Protein AF-A0A926AZF6-F1 (afdb_monomer_lite)

Sequence (241 aa):
MNISEFLNAGTPEERNQYVLTPIETAPQMALYYSLNPIAKIDPSTLNPDATAVLHFPETTAIAAVWSGQDGRKIESVFRLENDEWKLDWKHFAQYSAYPWPLFLAGSGPAEGEFRLLARERLAVELRSNETISIVLYAPHFGNPETTGYQSPEFVIPRKNEDGKLLETAFKLEKIGKQPFNPDLPNLAPEEMIRVRVNVRRYETDSERKFEITKVIACHWYSIDAPGMDTAIPVPEKTQAR

Secondary structure (DSSP, 8-state):
--HHHHHH--SHHHHHTTBSSHHHHHHHHHHHHHHS-PPPP-GGGEEEEEEEEEE-SS-EEEEEEEEETTS-EEEEEEEEETTEEEE-HHHHTT--SS-HHHHHTT-S-SEEEEEEEEEE---GGG--TTEEEEEEEEE-TT-TTSEEEEEEEEEEETTSHHHHHHHHHHHHHHTT--TT--SS---SPTTEEEEEEEEEEEEETTEEEEEEEEEEESS-SS--S-SS-TTPPP-------

pLDDT: mean 88.6, std 13.55, range [35.28, 98.5]

Radius of gyration: 18.5 Å; chains: 1; bounding box: 46×53×48 Å

Foldseek 3Di:
DPPQQLLPQDDLVSNLVQAPPSVVVSVLVVVCCVQDVDDRDNVVQKDWDDKWWFDDPVFIKIKTWIAGPVGFIFIWIWGADPNDTHIHVCQRVQGWSHPPVCQLVVDDDQKTKGWWKKAWDPPVVPPDPFKTKIKTFDADHRQQQDTHDIDPIAIGTCPDPQNLLVVQQLVQLVVLAAQSRIPDHDSHHRRIWIWIFMKGWDDDPPDIDIYGPDGQERGRGPDSPNSGDSPPDDDPPPPDD

Structure (mmCIF, N/CA/C/O backbone):
data_AF-A0A926AZF6-F1
#
_entry.id   AF-A0A926AZF6-F1
#
loop_
_atom_site.group_PDB
_atom_site.id
_atom_site.type_symbol
_atom_site.label_atom_id
_atom_site.label_alt_id
_atom_site.label_comp_id
_atom_site.label_asym_id
_atom_site.label_entity_id
_atom_site.label_seq_id
_atom_site.pdbx_PDB_ins_code
_atom_site.Cartn_x
_atom_site.Cartn_y
_atom_site.Cartn_z
_atom_site.occupancy
_atom_site.B_iso_or_equiv
_atom_site.auth_seq_id
_atom_site.auth_comp_id
_atom_site.auth_asym_id
_atom_site.auth_atom_id
_atom_site.pdbx_PDB_model_num
ATOM 1 N N . MET A 1 1 ? -14.973 2.307 16.487 1.00 61.22 1 MET A N 1
ATOM 2 C CA . MET A 1 1 ? -13.851 2.151 15.538 1.00 61.22 1 MET A CA 1
ATOM 3 C C . MET A 1 1 ? -12.716 1.529 16.311 1.00 61.22 1 MET A C 1
ATOM 5 O O . MET A 1 1 ? -12.088 2.230 17.090 1.00 61.22 1 MET A O 1
ATOM 9 N N . ASN A 1 2 ? -12.575 0.208 16.257 1.00 71.50 2 ASN A N 1
ATOM 10 C CA . ASN A 1 2 ? -11.843 -0.487 17.307 1.00 71.50 2 ASN A CA 1
ATOM 11 C C . ASN A 1 2 ? -10.681 -1.297 16.731 1.00 71.50 2 ASN A C 1
ATOM 13 O O . ASN A 1 2 ? -10.751 -2.514 16.588 1.00 71.50 2 ASN A O 1
ATOM 17 N N . ILE A 1 3 ? -9.587 -0.596 16.402 1.00 87.56 3 ILE A N 1
ATOM 18 C CA . ILE A 1 3 ? -8.307 -1.250 16.093 1.00 87.56 3 ILE A CA 1
ATOM 19 C C . ILE A 1 3 ? -7.902 -2.201 17.230 1.00 87.56 3 ILE A C 1
ATOM 21 O O . ILE A 1 3 ? -7.335 -3.256 16.971 1.00 87.56 3 ILE A O 1
ATOM 25 N N . SER A 1 4 ? -8.266 -1.877 18.475 1.00 88.88 4 SER A N 1
ATOM 26 C CA . SER A 1 4 ? -7.980 -2.699 19.647 1.00 88.88 4 SER A CA 1
ATOM 27 C C . SER A 1 4 ? -8.730 -4.028 19.642 1.00 88.88 4 SER A C 1
ATOM 29 O O . SER A 1 4 ? -8.141 -5.030 20.028 1.00 88.88 4 SER A O 1
ATOM 31 N N . GLU A 1 5 ? -9.980 -4.084 19.171 1.00 89.75 5 GLU A N 1
ATOM 32 C CA . GLU A 1 5 ? -10.707 -5.355 18.989 1.00 89.75 5 GLU A CA 1
ATOM 33 C C . GLU A 1 5 ? -10.010 -6.252 17.962 1.00 89.75 5 GLU A C 1
ATOM 35 O O . GLU A 1 5 ? -9.749 -7.421 18.245 1.00 89.75 5 GLU A O 1
ATOM 40 N N . PHE A 1 6 ? -9.622 -5.691 16.812 1.00 92.31 6 PHE A N 1
ATOM 41 C CA . PHE A 1 6 ? -8.853 -6.424 15.804 1.00 92.31 6 PHE A CA 1
ATOM 42 C C . PHE A 1 6 ? -7.501 -6.918 16.353 1.00 92.31 6 PHE A C 1
ATOM 44 O O . PHE A 1 6 ? -7.117 -8.064 16.125 1.00 92.31 6 PHE A O 1
ATOM 51 N N . LEU A 1 7 ? -6.772 -6.077 17.093 1.00 90.31 7 LEU A N 1
ATOM 52 C CA . LEU A 1 7 ? -5.465 -6.432 17.655 1.00 90.31 7 LEU A CA 1
ATOM 53 C C . LEU A 1 7 ? -5.564 -7.464 18.791 1.00 90.31 7 LEU A C 1
ATOM 55 O O . LEU A 1 7 ? -4.680 -8.316 18.912 1.00 90.31 7 LEU A O 1
ATOM 59 N N . ASN A 1 8 ? -6.634 -7.414 19.590 1.00 89.50 8 ASN A N 1
ATOM 60 C CA . ASN A 1 8 ? -6.903 -8.366 20.671 1.00 89.50 8 ASN A CA 1
ATOM 61 C C . ASN A 1 8 ? -7.435 -9.712 20.172 1.00 89.50 8 ASN A C 1
ATOM 63 O O . ASN A 1 8 ? -7.258 -10.716 20.862 1.00 89.50 8 ASN A O 1
ATOM 67 N N . ALA A 1 9 ? -8.059 -9.753 18.993 1.00 86.38 9 ALA A N 1
ATOM 68 C CA . ALA A 1 9 ? -8.457 -11.003 18.362 1.00 86.38 9 ALA A CA 1
ATOM 69 C C . ALA A 1 9 ? -7.219 -11.884 18.107 1.00 86.38 9 ALA A C 1
ATOM 71 O O . ALA A 1 9 ? -6.224 -11.450 17.505 1.00 86.38 9 ALA A O 1
ATOM 72 N N . GLY A 1 10 ? -7.261 -13.111 18.632 1.00 73.25 10 GLY A N 1
ATOM 73 C CA . GLY A 1 10 ? -6.101 -13.991 18.753 1.00 73.25 10 GLY A CA 1
ATOM 74 C C . GLY A 1 10 ? -5.797 -14.762 17.474 1.00 73.25 10 GLY A C 1
ATOM 75 O O . GLY A 1 10 ? -4.628 -14.950 17.135 1.00 73.25 10 GLY A O 1
ATOM 76 N N . THR A 1 11 ? -6.835 -15.173 16.751 1.00 77.31 11 THR A N 1
ATOM 77 C CA . THR A 1 11 ? -6.725 -15.951 15.508 1.00 77.31 11 THR A CA 1
ATOM 78 C C . THR A 1 11 ? -7.065 -15.110 14.269 1.00 77.31 11 THR A C 1
ATOM 80 O O . THR A 1 11 ? -7.821 -14.137 14.369 1.00 77.31 11 THR A O 1
ATOM 83 N N . PRO A 1 12 ? -6.531 -15.446 13.077 1.00 73.94 12 PRO A N 1
ATOM 84 C CA . PRO A 1 12 ? -6.976 -14.842 11.818 1.00 73.94 12 PRO A CA 1
ATOM 85 C C . PRO A 1 12 ? -8.497 -14.927 11.614 1.00 73.94 12 PRO A C 1
ATOM 87 O O . PRO A 1 12 ? -9.105 -13.985 11.113 1.00 73.94 12 PRO A O 1
ATOM 90 N N . GLU A 1 13 ? -9.124 -16.019 12.046 1.00 78.25 13 GLU A N 1
ATOM 91 C CA . GLU A 1 13 ? -10.567 -16.245 11.959 1.00 78.25 13 GLU A CA 1
ATOM 92 C C . GLU A 1 13 ? -11.346 -15.240 12.815 1.00 78.25 13 GLU A C 1
ATOM 94 O O . GLU A 1 13 ? -12.281 -14.606 12.328 1.00 78.25 13 GLU A O 1
ATOM 99 N N . GLU A 1 14 ? -10.924 -15.022 14.063 1.00 85.75 14 GLU A N 1
ATOM 100 C CA . GLU A 1 14 ? -11.521 -14.009 14.942 1.00 85.75 14 GLU A CA 1
ATOM 101 C C . GLU A 1 14 ? -11.287 -12.590 14.422 1.00 85.75 14 GLU A C 1
ATOM 103 O O . GLU A 1 14 ? -12.150 -11.727 14.575 1.00 85.75 14 GLU A O 1
ATOM 108 N N . ARG A 1 15 ? -10.137 -12.336 13.788 1.00 88.88 15 ARG A N 1
ATOM 109 C CA . ARG A 1 15 ? -9.827 -11.043 13.163 1.00 88.88 15 ARG A CA 1
ATOM 110 C C . ARG A 1 15 ? -10.713 -10.742 11.965 1.00 88.88 15 ARG A C 1
ATOM 112 O O . ARG A 1 15 ? -10.955 -9.573 11.670 1.00 88.88 15 ARG A O 1
ATOM 119 N N . ASN A 1 16 ? -11.203 -11.780 11.294 1.00 87.56 16 ASN A N 1
ATOM 120 C CA . ASN A 1 16 ? -11.930 -11.646 10.043 1.00 87.56 16 ASN A CA 1
ATOM 121 C C . ASN A 1 16 ? -13.217 -10.822 10.182 1.00 87.56 16 ASN A C 1
ATOM 123 O O . ASN A 1 16 ? -13.592 -10.091 9.277 1.00 87.56 16 ASN A O 1
ATOM 127 N N . GLN A 1 17 ? -13.873 -10.861 11.341 1.00 90.06 17 GLN A N 1
ATOM 128 C CA . GLN A 1 17 ? -15.085 -10.069 11.567 1.00 90.06 17 GLN A CA 1
ATOM 129 C C . GLN A 1 17 ? -14.833 -8.551 11.585 1.00 90.06 17 GLN A C 1
ATOM 131 O O . GLN A 1 17 ? -15.784 -7.785 11.476 1.00 90.06 17 GLN A O 1
ATOM 136 N N . TYR A 1 18 ? -13.583 -8.099 11.716 1.00 93.88 18 TYR A N 1
ATOM 137 C CA . TYR A 1 18 ? -13.239 -6.680 11.847 1.00 93.88 18 TYR A CA 1
ATOM 138 C C . TYR A 1 18 ? -12.673 -6.064 10.569 1.00 93.88 18 TYR A C 1
ATOM 140 O O . TYR A 1 18 ? -12.335 -4.882 10.580 1.00 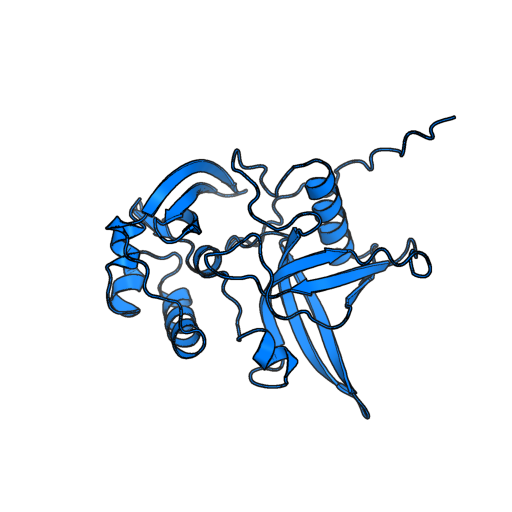93.88 18 TYR A O 1
ATOM 148 N N . VAL A 1 19 ? -12.535 -6.828 9.484 1.00 94.62 19 VAL A N 1
ATOM 149 C CA . VAL A 1 19 ? -11.874 -6.375 8.251 1.00 94.62 19 VAL A CA 1
ATOM 150 C C . VAL A 1 19 ? -12.854 -6.269 7.088 1.00 94.62 19 VAL A C 1
ATOM 152 O O . VAL A 1 19 ? -13.904 -6.906 7.091 1.00 94.62 19 VAL A O 1
ATOM 155 N N . LEU A 1 20 ? -12.502 -5.449 6.099 1.00 93.94 20 LEU A N 1
ATOM 156 C CA . LEU A 1 20 ? -13.252 -5.330 4.850 1.00 93.94 20 LEU A CA 1
ATOM 157 C C . LEU A 1 20 ? -13.173 -6.616 4.026 1.00 93.94 20 LEU A C 1
ATOM 159 O O . LEU A 1 20 ? -12.135 -7.289 4.025 1.00 93.94 20 LEU A O 1
ATOM 163 N N . THR A 1 21 ? -14.259 -6.912 3.304 1.00 91.62 21 THR A N 1
ATOM 164 C CA . THR A 1 21 ? -14.377 -8.067 2.397 1.00 91.62 21 THR A CA 1
ATOM 165 C C . THR A 1 21 ? -13.818 -9.361 3.016 1.00 91.62 21 THR A C 1
ATOM 167 O O . THR A 1 21 ? -12.903 -9.988 2.476 1.00 91.62 21 THR A O 1
ATOM 170 N N . PRO A 1 22 ? -14.352 -9.799 4.172 1.00 91.00 22 PRO A N 1
ATOM 171 C CA . PRO A 1 22 ? -13.744 -10.840 5.009 1.00 91.00 22 PRO A CA 1
ATOM 172 C C . PRO A 1 22 ? -13.535 -12.186 4.299 1.00 91.00 22 PRO A C 1
ATOM 174 O O . PRO A 1 22 ? -12.592 -12.921 4.592 1.00 91.00 22 PRO A O 1
ATOM 177 N N . ILE A 1 23 ? -14.386 -12.516 3.325 1.00 90.69 23 ILE A N 1
ATOM 178 C CA . ILE A 1 23 ? -14.251 -13.737 2.514 1.00 90.69 23 ILE A CA 1
ATOM 179 C C . ILE A 1 23 ? -12.954 -13.709 1.688 1.00 90.69 23 ILE A C 1
ATOM 181 O O . ILE A 1 23 ? -12.273 -14.725 1.569 1.00 90.69 23 ILE A O 1
ATOM 185 N N . GLU A 1 24 ? -12.589 -12.548 1.145 1.00 91.69 24 GLU A N 1
ATOM 186 C CA . GLU A 1 24 ? -11.374 -12.367 0.345 1.00 91.69 24 GLU A CA 1
ATOM 187 C C . GLU A 1 24 ? -10.138 -12.148 1.224 1.00 91.69 24 GLU A C 1
ATOM 189 O O . GLU A 1 24 ? -9.051 -12.646 0.923 1.00 91.69 24 GLU A O 1
ATOM 194 N N . THR A 1 25 ? -10.299 -11.399 2.316 1.00 92.44 25 THR A N 1
ATOM 195 C CA . THR A 1 25 ? -9.191 -10.960 3.169 1.00 92.44 25 THR A CA 1
ATOM 196 C C . THR A 1 25 ? -8.657 -12.078 4.068 1.00 92.44 25 THR A C 1
ATOM 198 O O . THR A 1 25 ? -7.444 -12.162 4.268 1.00 92.44 25 THR A O 1
ATOM 201 N N . ALA A 1 26 ? -9.505 -12.984 4.569 1.00 91.56 26 ALA A N 1
ATOM 202 C CA . ALA A 1 26 ? -9.083 -14.080 5.449 1.00 91.56 26 ALA A CA 1
ATOM 203 C C . ALA A 1 26 ? -7.926 -14.946 4.906 1.00 91.56 26 ALA A C 1
ATOM 205 O O . ALA A 1 26 ? -6.906 -15.060 5.597 1.00 91.56 26 ALA A O 1
ATOM 206 N N . PRO A 1 27 ? -8.006 -15.535 3.692 1.00 91.56 27 PRO A N 1
ATOM 207 C CA . PRO A 1 27 ? -6.915 -16.362 3.175 1.00 91.56 27 PRO A CA 1
ATOM 208 C C . PRO A 1 27 ? -5.626 -15.558 2.957 1.00 91.56 27 PRO A C 1
ATOM 210 O O . PRO A 1 27 ? -4.528 -16.067 3.187 1.00 91.56 27 PRO A O 1
ATOM 213 N N . GLN A 1 28 ? -5.742 -14.286 2.565 1.00 92.69 28 GLN A N 1
ATOM 214 C CA . GLN A 1 28 ? -4.593 -13.396 2.386 1.00 92.69 28 GLN A CA 1
ATOM 215 C C . GLN A 1 28 ? -3.919 -13.079 3.719 1.00 92.69 28 GLN A C 1
ATOM 217 O O . GLN A 1 28 ? -2.693 -13.090 3.799 1.00 92.69 28 GLN A O 1
ATOM 222 N N . MET A 1 29 ? -4.710 -12.849 4.765 1.00 91.69 29 MET A N 1
ATOM 223 C CA . MET A 1 29 ? -4.235 -12.587 6.117 1.00 91.69 29 MET A CA 1
ATOM 224 C C . MET A 1 29 ? -3.523 -13.794 6.725 1.00 91.69 29 MET A C 1
ATOM 226 O O . MET A 1 29 ? -2.428 -13.642 7.271 1.00 91.69 29 MET A O 1
ATOM 230 N N . ALA A 1 30 ? -4.089 -14.994 6.576 1.00 90.00 30 ALA A N 1
ATOM 231 C CA . ALA A 1 30 ? -3.457 -16.230 7.032 1.00 90.00 30 ALA A CA 1
ATOM 232 C C . ALA A 1 30 ? -2.102 -16.464 6.342 1.00 90.00 30 ALA A C 1
ATOM 234 O O . ALA A 1 30 ? -1.087 -16.669 7.013 1.00 90.00 30 ALA A O 1
ATOM 235 N N . LEU A 1 31 ? -2.060 -16.357 5.007 1.00 90.44 31 LEU A N 1
ATOM 236 C CA . LEU A 1 31 ? -0.815 -16.497 4.250 1.00 90.44 31 LEU A CA 1
ATOM 237 C C . LEU A 1 31 ? 0.201 -15.422 4.651 1.00 90.44 31 LEU A C 1
ATOM 239 O O . LEU A 1 31 ? 1.357 -15.735 4.932 1.00 90.44 31 LEU A O 1
ATOM 243 N N . TYR A 1 32 ? -0.232 -14.164 4.730 1.00 91.19 32 TYR A N 1
ATOM 244 C CA . TYR A 1 32 ? 0.632 -13.050 5.089 1.00 91.19 32 TYR A CA 1
ATOM 245 C C . TYR A 1 32 ? 1.295 -13.260 6.453 1.00 91.19 32 TYR A C 1
ATOM 247 O O . TYR A 1 32 ? 2.516 -13.153 6.532 1.00 91.19 32 TYR A O 1
ATOM 255 N N . TYR A 1 33 ? 0.547 -13.618 7.502 1.00 88.75 33 TYR A N 1
ATOM 256 C CA . TYR A 1 33 ? 1.125 -13.824 8.836 1.00 88.75 33 TYR A CA 1
ATOM 257 C C . TYR A 1 33 ? 2.006 -15.073 8.942 1.00 88.75 33 TYR A C 1
ATOM 259 O O . TYR A 1 33 ? 2.911 -15.099 9.773 1.00 88.75 33 TYR A O 1
ATOM 267 N N . SER A 1 34 ? 1.802 -16.083 8.089 1.00 89.75 34 SER A N 1
ATOM 268 C CA . SER A 1 34 ? 2.713 -17.235 8.024 1.00 89.75 34 SER A CA 1
ATOM 269 C C . SER A 1 34 ? 4.076 -16.901 7.405 1.00 89.75 34 SER A C 1
ATOM 271 O O . SER A 1 34 ? 5.069 -17.554 7.718 1.00 89.75 34 SER A O 1
ATOM 273 N N . LEU A 1 35 ? 4.135 -15.879 6.544 1.00 89.88 35 LEU A N 1
ATOM 274 C CA . LEU A 1 35 ? 5.347 -15.470 5.826 1.00 89.88 35 LEU A CA 1
ATOM 275 C C . LEU A 1 35 ? 5.996 -14.199 6.390 1.00 89.88 35 LEU A C 1
ATOM 277 O O . LEU A 1 35 ? 7.168 -13.940 6.126 1.00 89.88 35 LEU A O 1
ATOM 281 N N . ASN A 1 36 ? 5.244 -13.404 7.151 1.00 85.56 36 ASN A N 1
ATOM 282 C CA . ASN A 1 36 ? 5.673 -12.130 7.712 1.00 85.56 36 ASN A CA 1
ATOM 283 C C . ASN A 1 36 ? 5.388 -12.151 9.220 1.00 85.56 36 ASN A C 1
ATOM 285 O O . ASN A 1 36 ? 4.269 -11.829 9.635 1.00 85.56 36 ASN A O 1
ATOM 289 N N . PRO A 1 37 ? 6.367 -12.538 10.057 1.00 75.56 37 PRO A N 1
ATOM 290 C CA . PRO A 1 37 ? 6.206 -12.493 11.501 1.00 75.56 37 PRO A CA 1
ATOM 291 C C . PRO A 1 37 ? 6.163 -11.029 11.958 1.00 75.56 37 PRO A C 1
ATOM 293 O O . PRO A 1 37 ? 7.189 -10.416 12.245 1.00 75.56 37 PRO A O 1
ATOM 296 N N . ILE A 1 38 ? 4.963 -10.448 11.998 1.00 74.56 38 ILE A N 1
ATOM 297 C CA . ILE A 1 38 ? 4.745 -9.122 12.575 1.00 74.56 38 ILE A CA 1
ATOM 298 C C . ILE A 1 38 ? 4.784 -9.243 14.097 1.00 74.56 38 ILE A C 1
ATOM 300 O O . ILE A 1 38 ? 4.131 -10.107 14.687 1.00 74.56 38 ILE A O 1
ATOM 304 N N . ALA A 1 39 ? 5.527 -8.345 14.740 1.00 75.94 39 ALA A N 1
ATOM 305 C CA . ALA A 1 39 ? 5.538 -8.249 16.188 1.00 75.94 39 ALA A CA 1
ATOM 306 C C . ALA A 1 39 ? 4.126 -7.967 16.718 1.00 75.94 39 ALA A C 1
ATOM 308 O O . ALA A 1 39 ? 3.452 -7.043 16.262 1.00 75.94 39 ALA A O 1
ATOM 309 N N . LYS A 1 40 ? 3.689 -8.746 17.712 1.00 83.69 40 LYS A N 1
ATOM 310 C CA . LYS A 1 40 ? 2.401 -8.528 18.375 1.00 83.69 40 LYS A CA 1
ATOM 311 C C . LYS A 1 40 ? 2.340 -7.087 18.892 1.00 83.69 40 LYS A C 1
ATOM 313 O O . LYS A 1 40 ? 3.260 -6.638 19.571 1.00 83.69 40 LYS A O 1
ATOM 318 N N . ILE A 1 41 ? 1.275 -6.377 18.536 1.00 88.00 41 ILE A N 1
ATOM 319 C CA . ILE A 1 41 ? 1.010 -5.024 19.021 1.00 88.00 41 ILE A CA 1
ATOM 320 C C . ILE A 1 41 ? 0.055 -5.149 20.199 1.00 88.00 41 ILE A C 1
ATOM 322 O O . ILE A 1 41 ? -1.002 -5.766 20.068 1.00 88.00 41 ILE A O 1
ATOM 32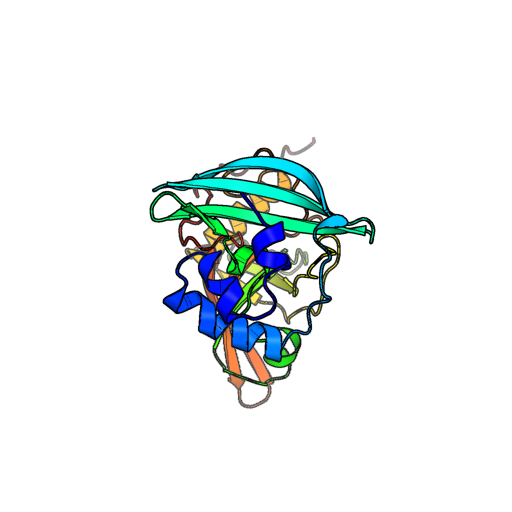6 N N . ASP A 1 42 ? 0.436 -4.581 21.339 1.00 90.00 42 ASP A N 1
ATOM 327 C CA . ASP A 1 42 ? -0.464 -4.431 22.475 1.00 90.00 42 ASP A CA 1
ATOM 328 C C . ASP A 1 42 ? -1.296 -3.156 22.270 1.00 90.00 42 ASP A C 1
ATOM 330 O O . ASP A 1 42 ? -0.737 -2.054 22.314 1.00 90.00 42 ASP A O 1
ATOM 334 N N . PRO A 1 43 ? -2.615 -3.258 22.037 1.00 90.62 43 PRO A N 1
ATOM 335 C CA . PRO A 1 43 ? -3.434 -2.082 21.783 1.00 90.62 43 PRO A CA 1
ATOM 336 C C . PRO A 1 43 ? -3.499 -1.116 22.972 1.00 90.62 43 PRO A C 1
ATOM 338 O O . PRO A 1 43 ? -3.771 0.060 22.757 1.00 90.62 43 PRO A O 1
ATOM 341 N N . SER A 1 44 ? -3.218 -1.563 24.204 1.00 91.31 44 SER A N 1
ATOM 342 C CA . SER A 1 44 ? -3.169 -0.678 25.379 1.00 91.31 44 SER A CA 1
ATOM 343 C C . SER A 1 44 ? -1.983 0.295 25.348 1.00 91.31 44 SER A C 1
ATOM 345 O O . SER A 1 44 ? -1.976 1.295 26.065 1.00 91.31 44 SER A O 1
ATOM 347 N N . THR A 1 45 ? -0.998 0.028 24.488 1.00 92.56 45 THR A N 1
ATOM 348 C CA . THR A 1 45 ? 0.182 0.877 24.295 1.00 92.56 45 THR A CA 1
ATOM 349 C C . THR A 1 45 ? 0.034 1.865 23.137 1.00 92.56 45 THR A C 1
ATOM 351 O O . THR A 1 45 ? 0.932 2.682 22.930 1.00 92.56 45 THR A O 1
ATOM 354 N N . LEU A 1 46 ? -1.071 1.804 22.382 1.00 93.38 46 LEU A N 1
ATOM 355 C CA . LEU A 1 46 ? -1.338 2.695 21.255 1.00 93.38 46 LEU A CA 1
ATOM 356 C C . LEU A 1 46 ? -2.095 3.943 21.704 1.00 93.38 46 LEU A C 1
ATOM 358 O O . LEU A 1 46 ? -3.150 3.854 22.329 1.00 93.38 46 LEU A O 1
ATOM 362 N N . ASN A 1 47 ? -1.596 5.106 21.299 1.00 94.00 47 ASN A N 1
ATOM 363 C CA . ASN A 1 47 ? -2.262 6.390 21.475 1.00 94.00 47 ASN A CA 1
ATOM 364 C C . ASN A 1 47 ? -2.698 6.929 20.107 1.00 94.00 47 ASN A C 1
ATOM 366 O O . ASN A 1 47 ? -1.907 6.869 19.165 1.00 94.00 47 ASN A O 1
ATOM 370 N N . PRO A 1 48 ? -3.933 7.436 19.961 1.00 93.25 48 PRO A N 1
ATOM 371 C CA . PRO A 1 48 ? -4.348 8.104 18.735 1.00 93.25 48 PRO A CA 1
ATOM 372 C C . PRO A 1 48 ? -3.620 9.448 18.599 1.00 93.25 48 PRO A C 1
ATOM 374 O O . PRO A 1 48 ? -3.701 10.285 19.496 1.00 93.25 48 PRO A O 1
ATOM 377 N N . ASP A 1 49 ? -2.963 9.666 17.462 1.00 94.44 49 ASP A N 1
ATOM 378 C CA . ASP A 1 49 ? -2.248 10.914 17.170 1.00 94.44 49 ASP A CA 1
ATOM 379 C C . ASP A 1 49 ? -3.083 11.865 16.313 1.00 94.44 49 ASP A C 1
ATOM 381 O O . ASP A 1 49 ? -3.147 13.065 16.572 1.00 94.44 49 ASP A O 1
ATOM 385 N N . ALA A 1 50 ? -3.701 11.334 15.256 1.00 95.25 50 ALA A N 1
ATOM 386 C CA . ALA A 1 50 ? -4.438 12.122 14.277 1.00 95.25 50 ALA A CA 1
ATOM 387 C C . ALA A 1 50 ? -5.523 11.283 13.598 1.00 95.25 50 ALA A C 1
ATOM 389 O O . ALA A 1 50 ? -5.376 10.071 13.431 1.00 95.25 50 ALA A O 1
ATOM 390 N N . THR A 1 51 ? -6.600 11.939 13.168 1.00 96.00 51 THR A N 1
ATOM 391 C CA . THR A 1 51 ? -7.699 11.316 12.420 1.00 96.00 51 THR A CA 1
ATOM 392 C C . THR A 1 51 ? -8.191 12.245 11.322 1.00 96.00 51 THR A C 1
ATOM 394 O O . THR A 1 51 ? -8.325 13.440 11.569 1.00 96.00 51 THR A O 1
ATOM 397 N N . ALA A 1 52 ? -8.553 11.701 10.163 1.00 95.94 52 ALA A N 1
ATOM 398 C CA . ALA A 1 52 ? -9.205 12.463 9.102 1.00 95.94 52 ALA A CA 1
ATOM 399 C C . ALA A 1 52 ? -10.267 11.643 8.373 1.00 95.94 52 ALA A C 1
ATOM 401 O O . ALA A 1 52 ? -10.204 10.413 8.303 1.00 95.94 52 ALA A O 1
ATOM 402 N N . VAL A 1 53 ? -11.224 12.352 7.780 1.00 95.12 53 VAL A N 1
ATOM 403 C CA . VAL A 1 53 ? -12.167 11.767 6.828 1.00 95.12 53 VAL A CA 1
ATOM 404 C C . VAL A 1 53 ? -11.499 11.706 5.457 1.00 95.12 53 VAL A C 1
ATOM 406 O O . VAL A 1 53 ? -11.000 12.704 4.945 1.00 95.12 53 VAL A O 1
ATOM 409 N N . LEU A 1 54 ? -11.504 10.520 4.861 1.00 94.12 54 LEU A N 1
ATOM 410 C CA . LEU A 1 54 ? -11.130 10.290 3.474 1.00 94.12 54 LEU A CA 1
ATOM 411 C C . LEU A 1 54 ? -12.392 10.267 2.615 1.00 94.12 54 LEU A C 1
ATOM 413 O O . LEU A 1 54 ? -13.353 9.554 2.916 1.00 94.12 54 LEU A O 1
ATOM 417 N N . HIS A 1 55 ? -12.367 11.018 1.521 1.00 92.75 55 HIS A N 1
ATOM 418 C CA . HIS A 1 55 ? -13.444 11.048 0.539 1.00 92.75 55 HIS A CA 1
ATOM 419 C C . HIS A 1 55 ? -13.034 10.226 -0.682 1.00 92.75 55 HIS A C 1
ATOM 421 O O . HIS A 1 55 ? -12.299 10.704 -1.545 1.00 92.75 55 HIS A O 1
ATOM 427 N N . PHE A 1 56 ? -13.490 8.976 -0.744 1.00 92.19 56 PHE A N 1
ATOM 428 C CA . PHE A 1 56 ? -13.358 8.146 -1.939 1.00 92.19 56 PHE A CA 1
ATOM 429 C C . PHE A 1 56 ? -14.524 8.429 -2.902 1.00 92.19 56 PHE A C 1
ATOM 431 O O . PHE A 1 56 ? -15.536 8.986 -2.474 1.00 92.19 56 PHE A O 1
ATOM 438 N N . PRO A 1 57 ? -14.431 8.055 -4.194 1.00 88.94 57 PRO A N 1
ATOM 439 C CA . PRO A 1 57 ? -15.461 8.417 -5.173 1.00 88.94 57 PRO A CA 1
ATOM 440 C C . PRO A 1 57 ? -16.869 7.912 -4.827 1.00 88.94 57 PRO A C 1
ATOM 442 O O . PRO A 1 57 ? -17.846 8.601 -5.093 1.00 88.94 57 PRO A O 1
ATOM 445 N N . GLU A 1 58 ? -16.970 6.731 -4.213 1.00 86.69 58 GLU A N 1
ATOM 446 C CA . GLU A 1 58 ? -18.251 6.061 -3.936 1.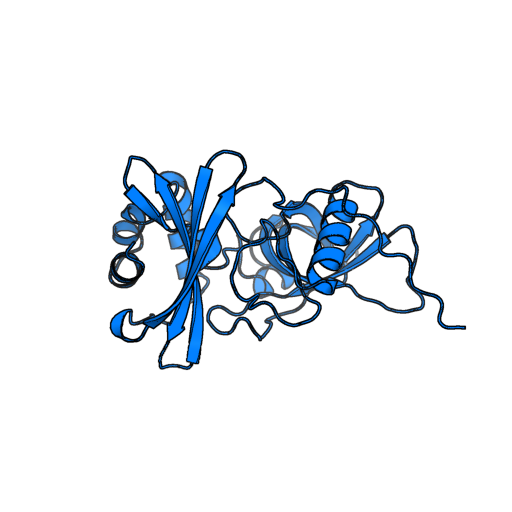00 86.69 58 GLU A CA 1
ATOM 447 C C . GLU A 1 58 ? -18.589 5.977 -2.440 1.00 86.69 58 GLU A C 1
ATOM 449 O O . GLU A 1 58 ? -19.674 5.540 -2.069 1.00 86.69 58 GLU A O 1
ATOM 454 N N . THR A 1 59 ? -17.665 6.357 -1.554 1.00 90.31 59 THR A N 1
ATOM 455 C CA . THR A 1 59 ? -17.832 6.192 -0.104 1.00 90.31 59 THR A CA 1
ATOM 456 C C . THR A 1 59 ? -16.899 7.111 0.668 1.00 90.31 59 THR A C 1
ATOM 458 O O . THR A 1 59 ? -15.881 7.573 0.159 1.00 90.31 59 THR A O 1
ATOM 461 N N . THR A 1 60 ? -17.191 7.321 1.945 1.00 92.94 60 THR A N 1
ATOM 462 C CA . THR A 1 60 ? -16.226 7.883 2.888 1.00 92.94 60 THR A CA 1
ATOM 463 C C . THR A 1 60 ? -15.499 6.780 3.650 1.00 92.94 60 THR A C 1
ATOM 465 O O . THR A 1 60 ? -15.952 5.633 3.730 1.00 92.94 60 THR A O 1
ATOM 468 N N . ALA A 1 61 ? -14.340 7.135 4.189 1.00 95.69 61 ALA A N 1
ATOM 469 C CA . ALA A 1 61 ? -13.571 6.322 5.113 1.00 95.69 61 ALA A CA 1
ATOM 470 C C . ALA A 1 61 ? -13.009 7.212 6.224 1.00 95.69 61 ALA A C 1
ATOM 472 O O . ALA A 1 61 ? -12.953 8.433 6.081 1.00 95.69 61 ALA A O 1
ATOM 473 N N . ILE A 1 62 ? -12.579 6.610 7.327 1.00 96.25 62 ILE A N 1
ATOM 474 C CA . ILE A 1 62 ? -11.878 7.322 8.395 1.00 96.25 62 ILE A CA 1
ATOM 475 C C . ILE A 1 62 ? -10.467 6.767 8.491 1.00 96.25 62 ILE A C 1
ATOM 477 O O . ILE A 1 62 ? -10.280 5.574 8.717 1.00 96.25 62 ILE A O 1
ATOM 481 N N . ALA A 1 63 ? -9.483 7.634 8.297 1.00 96.31 63 ALA A N 1
ATOM 482 C CA . ALA A 1 63 ? -8.081 7.326 8.503 1.00 96.31 63 ALA A CA 1
ATOM 483 C C . ALA A 1 63 ? -7.646 7.784 9.895 1.00 96.31 63 ALA A C 1
ATOM 485 O O . ALA A 1 63 ? -8.081 8.832 10.375 1.00 96.31 63 ALA A O 1
ATOM 486 N N . ALA A 1 64 ? -6.784 7.001 10.531 1.00 95.81 64 ALA A N 1
ATOM 487 C CA . ALA A 1 64 ? -6.220 7.296 11.837 1.00 95.81 64 ALA A CA 1
ATOM 488 C C . ALA A 1 64 ? -4.739 6.911 11.889 1.00 95.81 64 ALA A C 1
ATOM 490 O O . ALA A 1 64 ? -4.338 5.891 11.319 1.00 95.81 64 ALA A O 1
ATOM 491 N N . VAL A 1 65 ? -3.959 7.726 12.595 1.00 96.06 65 VAL A N 1
ATOM 492 C CA . VAL A 1 65 ? -2.553 7.492 12.933 1.00 96.06 65 VAL A CA 1
ATOM 493 C C . VAL A 1 65 ? -2.459 7.212 14.427 1.00 96.06 65 VAL A C 1
ATOM 495 O O . VAL A 1 65 ? -3.075 7.916 15.228 1.00 96.06 65 VAL A O 1
ATOM 498 N N . TRP A 1 66 ? -1.678 6.201 14.790 1.00 95.62 66 TRP A N 1
ATOM 499 C CA . TRP A 1 66 ? -1.461 5.777 16.168 1.00 95.62 66 TRP A CA 1
ATOM 500 C C . TRP A 1 66 ? 0.033 5.712 16.471 1.00 95.62 66 TRP A C 1
ATOM 502 O O . TRP A 1 66 ? 0.779 5.118 15.689 1.00 95.62 66 TRP A O 1
ATOM 512 N N . SER A 1 67 ? 0.446 6.232 17.625 1.00 95.44 67 SER A N 1
ATOM 513 C CA . SER A 1 67 ? 1.794 6.045 18.165 1.00 95.44 67 SER A CA 1
ATOM 514 C C . SER A 1 67 ? 1.793 5.025 19.297 1.00 95.44 67 SER A C 1
ATOM 516 O O . SER A 1 67 ? 1.058 5.153 20.279 1.00 95.44 67 SER A O 1
ATOM 518 N N . GLY A 1 68 ? 2.642 4.011 19.169 1.00 93.75 68 GLY A N 1
ATOM 519 C CA . GLY A 1 68 ? 2.955 3.052 20.218 1.00 93.75 68 GLY A CA 1
ATOM 520 C C . GLY A 1 68 ? 3.990 3.600 21.197 1.00 93.75 68 GLY A C 1
ATOM 521 O O . GLY A 1 68 ? 4.898 4.341 20.821 1.00 93.75 68 GLY A O 1
ATOM 522 N N . GLN A 1 69 ? 3.899 3.193 22.465 1.00 92.44 69 GLN A N 1
ATOM 523 C CA . GLN A 1 69 ? 4.927 3.496 23.476 1.00 92.44 69 GLN A CA 1
ATOM 524 C C . GLN A 1 69 ? 6.310 2.917 23.125 1.00 92.44 69 GLN A C 1
ATOM 526 O O . GLN A 1 69 ? 7.324 3.390 23.632 1.00 92.44 69 GLN A O 1
ATOM 531 N N . ASP A 1 70 ? 6.355 1.913 22.249 1.00 89.31 70 ASP A N 1
ATOM 532 C CA . ASP A 1 70 ? 7.575 1.313 21.706 1.00 89.31 70 ASP A CA 1
ATOM 533 C C . ASP A 1 70 ? 8.178 2.104 20.528 1.00 89.31 70 ASP A C 1
ATOM 535 O O . ASP A 1 70 ? 9.146 1.655 19.916 1.00 89.31 70 ASP A O 1
ATOM 539 N N . GLY A 1 71 ? 7.618 3.278 20.215 1.00 90.69 71 GLY A N 1
ATOM 540 C CA . GLY A 1 71 ? 8.061 4.164 19.141 1.00 90.69 71 GLY A CA 1
ATOM 541 C C . GLY A 1 71 ? 7.428 3.870 17.783 1.00 90.69 71 GLY A C 1
ATOM 542 O O . GLY A 1 71 ? 7.653 4.633 16.844 1.00 90.69 71 GLY A O 1
ATOM 543 N N . ARG A 1 72 ? 6.620 2.807 17.657 1.00 93.00 72 ARG A N 1
ATOM 544 C CA . ARG A 1 72 ? 5.991 2.469 16.378 1.00 93.00 72 ARG A CA 1
ATOM 545 C C . ARG A 1 72 ? 4.923 3.477 15.987 1.00 93.00 72 ARG A C 1
ATOM 547 O O . ARG A 1 72 ? 4.140 3.911 16.826 1.00 93.00 72 ARG A O 1
ATOM 554 N N . LYS A 1 73 ? 4.806 3.740 14.689 1.00 95.00 73 LYS A N 1
ATOM 555 C CA . LYS A 1 73 ? 3.680 4.467 14.095 1.00 95.00 73 LYS A CA 1
ATOM 556 C C . LYS A 1 73 ? 2.852 3.551 13.212 1.00 95.00 73 LYS A C 1
ATOM 558 O O . LYS A 1 73 ? 3.380 2.843 12.356 1.00 95.00 73 LYS A O 1
ATOM 563 N N . ILE A 1 74 ? 1.545 3.572 13.424 1.00 93.94 74 ILE A N 1
ATOM 564 C CA . ILE A 1 74 ? 0.587 2.700 12.750 1.00 93.94 74 ILE A CA 1
ATOM 565 C C . ILE A 1 74 ? -0.455 3.561 12.055 1.00 93.94 74 ILE A C 1
ATOM 567 O O . ILE A 1 74 ? -1.006 4.481 12.651 1.00 93.94 74 ILE A O 1
ATOM 571 N N . GLU A 1 75 ? -0.773 3.219 10.812 1.00 94.88 75 GLU A N 1
ATOM 572 C CA . GLU A 1 75 ? -1.857 3.842 10.061 1.00 94.88 75 GLU A CA 1
ATOM 573 C C . GLU A 1 75 ? -2.981 2.832 9.840 1.00 94.88 75 GLU A C 1
ATOM 575 O O . GLU A 1 75 ? -2.760 1.685 9.445 1.00 94.88 75 GLU A O 1
ATOM 580 N N . SER A 1 76 ? -4.214 3.265 10.060 1.00 95.75 76 SER A N 1
ATOM 581 C CA . SER A 1 76 ? -5.406 2.446 9.849 1.00 95.75 76 SER A CA 1
ATOM 582 C C . SER A 1 76 ? -6.449 3.229 9.079 1.00 95.75 76 SER A C 1
ATOM 584 O O . SER A 1 76 ? -6.651 4.410 9.349 1.00 95.75 76 SER A O 1
ATOM 586 N N . VAL A 1 77 ? -7.151 2.553 8.176 1.00 96.75 77 VAL A N 1
ATOM 587 C CA . VAL A 1 77 ? -8.309 3.106 7.477 1.00 96.75 77 VAL A CA 1
ATOM 588 C C . VAL A 1 77 ? -9.511 2.235 7.775 1.00 96.75 77 VAL A C 1
ATOM 590 O O . VAL A 1 77 ? -9.424 1.013 7.697 1.00 96.75 77 VAL A O 1
ATOM 593 N N . PHE A 1 78 ? -10.628 2.866 8.106 1.00 96.69 78 PHE A N 1
ATOM 594 C CA . PHE A 1 78 ? -11.895 2.208 8.373 1.00 96.69 78 PHE A CA 1
ATOM 595 C C . PHE A 1 78 ? -12.932 2.638 7.349 1.00 96.69 78 PHE A C 1
ATOM 597 O O . PHE A 1 78 ? -13.054 3.824 7.045 1.00 96.69 78 PHE A O 1
ATOM 604 N N . ARG A 1 79 ? -13.708 1.685 6.844 1.00 95.06 79 ARG A N 1
ATOM 605 C CA . ARG A 1 79 ? -14.843 1.932 5.951 1.00 95.06 79 ARG A CA 1
ATOM 606 C C . ARG A 1 79 ? -16.097 1.300 6.525 1.00 95.06 79 ARG A C 1
ATOM 608 O O . ARG A 1 79 ? -16.013 0.308 7.243 1.00 95.06 79 ARG A O 1
ATOM 615 N N . LEU A 1 80 ? -17.240 1.894 6.213 1.00 92.44 80 LEU A N 1
ATOM 616 C CA . LEU A 1 80 ? -18.529 1.358 6.617 1.00 92.44 80 LEU A CA 1
ATOM 617 C C . LEU A 1 80 ? -18.928 0.215 5.671 1.00 92.44 80 LEU A C 1
ATOM 619 O O . LEU A 1 80 ? -18.934 0.396 4.454 1.00 92.44 80 LEU A O 1
ATOM 623 N N . GLU A 1 81 ? -19.252 -0.946 6.228 1.00 89.50 81 GLU A N 1
ATOM 624 C CA . GLU A 1 81 ? -19.772 -2.118 5.520 1.00 89.50 81 GLU A CA 1
ATOM 625 C C . GLU A 1 81 ? -20.869 -2.743 6.391 1.00 89.50 81 GLU A C 1
ATOM 627 O O . GLU A 1 81 ? -20.615 -3.089 7.542 1.00 89.50 81 GLU A O 1
ATOM 632 N N . ASN A 1 82 ? -22.094 -2.855 5.862 1.00 88.25 82 ASN A N 1
ATOM 633 C CA . ASN A 1 82 ? -23.272 -3.348 6.596 1.00 88.25 82 ASN A CA 1
ATOM 634 C C . ASN A 1 82 ? -23.477 -2.653 7.960 1.00 88.25 82 ASN A C 1
ATOM 636 O O . ASN A 1 82 ? -23.624 -3.318 8.980 1.00 88.25 82 ASN A O 1
ATOM 640 N N . ASP A 1 83 ? -23.436 -1.314 7.970 1.00 89.56 83 ASP A N 1
ATOM 641 C CA . ASP A 1 83 ? -23.557 -0.454 9.164 1.00 89.56 83 ASP A CA 1
ATOM 642 C C . ASP A 1 83 ? -22.463 -0.636 10.236 1.00 89.56 83 ASP A C 1
ATOM 644 O O . ASP A 1 83 ? -22.527 -0.042 11.315 1.00 89.56 83 ASP A O 1
ATOM 648 N N . GLU A 1 84 ? -21.397 -1.374 9.923 1.00 91.94 84 GLU A N 1
ATOM 649 C CA . GLU A 1 84 ? -20.263 -1.595 10.814 1.00 91.94 84 GLU A CA 1
ATOM 650 C C . GLU A 1 84 ? -18.970 -1.019 10.231 1.00 91.94 84 GLU A C 1
ATOM 652 O O . GLU A 1 84 ? -18.685 -1.116 9.038 1.00 91.94 84 GLU A O 1
ATOM 657 N N . TRP A 1 85 ? -18.145 -0.411 11.084 1.00 93.75 85 TRP A N 1
ATOM 658 C CA . TRP A 1 85 ? -16.827 0.075 10.676 1.00 93.75 85 TRP A CA 1
ATOM 659 C C . TRP A 1 85 ? -15.837 -1.084 10.605 1.00 93.75 85 TRP A C 1
ATOM 661 O O . TRP A 1 85 ? -15.479 -1.663 11.630 1.00 93.75 85 TRP A O 1
ATOM 671 N N . LYS A 1 86 ? -15.350 -1.370 9.401 1.00 95.56 86 LYS A N 1
ATOM 672 C CA . LYS A 1 86 ? -14.378 -2.425 9.118 1.00 95.56 86 LYS A CA 1
ATOM 673 C C . LYS A 1 86 ? -13.022 -1.842 8.746 1.00 95.56 86 LYS A C 1
ATOM 675 O O . LYS A 1 86 ? -12.935 -0.830 8.051 1.00 95.56 86 LYS A O 1
ATOM 680 N N . LEU A 1 87 ? -11.961 -2.492 9.206 1.00 96.56 87 LEU A N 1
ATOM 681 C CA . LEU A 1 87 ? -10.573 -2.155 8.920 1.00 96.56 87 LEU A CA 1
ATOM 682 C C . LEU A 1 87 ? -10.205 -2.537 7.480 1.00 96.56 87 LEU A C 1
ATOM 684 O O . LEU A 1 87 ? -10.379 -3.681 7.056 1.00 96.56 87 LEU A O 1
ATOM 688 N N . ASP A 1 88 ? -9.592 -1.611 6.751 1.00 96.81 88 ASP A N 1
ATOM 689 C CA . ASP A 1 88 ? -8.816 -1.920 5.554 1.00 96.81 88 ASP A CA 1
ATOM 690 C C . ASP A 1 88 ? -7.508 -2.603 5.968 1.00 96.81 88 ASP A C 1
ATOM 692 O O . ASP A 1 88 ? -6.466 -1.971 6.175 1.00 96.81 88 ASP A O 1
ATOM 696 N N . TRP A 1 89 ? -7.583 -3.922 6.142 1.00 95.81 89 TRP A N 1
ATOM 697 C CA . TRP A 1 89 ? -6.455 -4.722 6.600 1.00 95.81 89 TRP A CA 1
ATOM 698 C C . TRP A 1 89 ? -5.275 -4.675 5.630 1.00 95.81 89 TRP A C 1
ATOM 700 O O . TRP A 1 89 ? -4.129 -4.632 6.070 1.00 95.81 89 TRP A O 1
ATOM 710 N N . LYS A 1 90 ? -5.527 -4.637 4.316 1.00 96.31 90 LYS A N 1
ATOM 711 C CA . LYS A 1 90 ? -4.448 -4.593 3.322 1.00 96.31 90 LYS A CA 1
ATOM 712 C C . LYS A 1 90 ? -3.668 -3.283 3.413 1.00 96.31 90 LYS A C 1
ATOM 714 O O . LYS A 1 90 ? -2.447 -3.304 3.274 1.00 96.31 90 LYS A O 1
ATOM 719 N N . HIS A 1 91 ? -4.349 -2.164 3.671 1.00 96.38 91 HIS A N 1
ATOM 720 C CA . HIS A 1 91 ? -3.687 -0.902 4.000 1.00 96.38 91 HIS A CA 1
ATOM 721 C C . HIS A 1 91 ? -2.903 -1.016 5.313 1.00 96.38 91 HIS A C 1
ATOM 723 O O . HIS A 1 91 ? -1.707 -0.739 5.329 1.00 96.38 91 HIS A O 1
ATOM 729 N N . PHE A 1 92 ? -3.559 -1.464 6.389 1.00 95.44 92 PHE A N 1
ATOM 730 C CA . PHE A 1 92 ? -2.955 -1.594 7.719 1.00 95.44 92 PHE A CA 1
ATOM 731 C C . PHE A 1 92 ? -1.674 -2.441 7.696 1.00 95.44 92 PHE A C 1
ATOM 733 O O . PHE A 1 92 ? -0.626 -1.987 8.137 1.00 95.44 92 PHE A O 1
ATOM 740 N N . ALA A 1 93 ? -1.735 -3.646 7.132 1.00 94.00 93 ALA A N 1
ATOM 741 C CA . ALA A 1 93 ? -0.612 -4.577 7.057 1.00 94.00 93 ALA A CA 1
ATOM 742 C C . ALA A 1 93 ? 0.392 -4.238 5.942 1.00 94.00 93 ALA A C 1
ATOM 744 O O . ALA A 1 93 ? 1.370 -4.965 5.772 1.00 94.00 93 ALA A O 1
ATOM 745 N N . GLN A 1 94 ? 0.136 -3.187 5.149 1.00 95.00 94 GLN A N 1
ATOM 746 C CA . GLN A 1 94 ? 0.915 -2.854 3.949 1.00 95.00 94 GLN A CA 1
ATOM 747 C C . GLN A 1 94 ? 1.062 -4.092 3.045 1.00 95.00 94 GLN A C 1
ATOM 749 O O . GLN A 1 94 ? 2.142 -4.445 2.571 1.00 95.00 94 GLN A O 1
ATOM 754 N N . TYR A 1 95 ? -0.059 -4.799 2.868 1.00 94.56 95 TYR A N 1
ATOM 755 C CA . TYR A 1 95 ? -0.115 -6.121 2.263 1.00 94.56 95 TYR A CA 1
ATOM 756 C C . TYR A 1 95 ? 0.536 -6.151 0.880 1.00 94.56 95 TYR A C 1
ATOM 758 O O . TYR A 1 95 ? 0.201 -5.366 -0.014 1.00 94.56 95 TYR A O 1
ATOM 766 N N . SER A 1 96 ? 1.407 -7.140 0.714 1.00 95.44 96 SER A N 1
ATOM 767 C CA . SER A 1 96 ? 1.975 -7.564 -0.556 1.00 95.44 96 SER A CA 1
ATOM 768 C C . SER A 1 96 ? 1.721 -9.057 -0.736 1.00 95.44 96 SER A C 1
ATOM 770 O O . SER A 1 96 ? 1.779 -9.816 0.235 1.00 95.44 96 SER A O 1
ATOM 772 N N . ALA A 1 97 ? 1.463 -9.483 -1.973 1.00 94.19 97 ALA A N 1
ATOM 773 C CA . ALA A 1 97 ? 1.115 -10.862 -2.315 1.00 94.19 97 ALA A CA 1
ATOM 774 C C . ALA A 1 97 ? 2.192 -11.880 -1.903 1.00 94.19 97 ALA A C 1
ATOM 776 O O . ALA A 1 97 ? 1.889 -13.045 -1.644 1.00 94.19 97 ALA A O 1
ATOM 777 N N . TYR A 1 98 ? 3.447 -11.438 -1.821 1.00 96.00 98 TYR A N 1
ATOM 778 C CA . TYR A 1 98 ? 4.572 -12.224 -1.334 1.00 96.00 98 TYR A CA 1
ATOM 779 C C . TYR A 1 98 ? 5.599 -11.307 -0.645 1.00 96.00 98 TYR A C 1
ATOM 781 O O . TYR A 1 98 ? 5.663 -10.123 -0.993 1.00 96.00 98 TYR A O 1
ATOM 789 N N . PRO A 1 99 ? 6.423 -11.795 0.307 1.00 95.25 99 PRO A N 1
ATOM 790 C CA . PRO A 1 99 ? 7.474 -10.974 0.902 1.00 95.25 99 PRO A CA 1
ATOM 791 C C . PRO A 1 99 ? 8.424 -10.428 -0.168 1.00 95.25 99 PRO A C 1
ATOM 793 O O . PRO A 1 99 ? 9.050 -11.195 -0.904 1.00 95.25 99 PRO A O 1
ATOM 796 N N . TRP A 1 100 ? 8.547 -9.101 -0.244 1.00 96.69 100 TRP A N 1
ATOM 797 C CA . TRP A 1 100 ? 9.306 -8.420 -1.299 1.00 96.69 100 TRP A CA 1
ATOM 798 C C . TRP A 1 100 ? 10.749 -8.927 -1.466 1.00 96.69 100 TRP A C 1
ATOM 800 O O . TRP A 1 100 ? 11.130 -9.240 -2.595 1.00 96.69 100 TRP A O 1
ATOM 810 N N . PRO A 1 101 ? 11.541 -9.128 -0.392 1.00 94.88 101 PRO A N 1
ATOM 811 C CA . PRO A 1 101 ? 12.908 -9.630 -0.532 1.00 94.88 101 PRO A CA 1
ATOM 812 C C . PRO A 1 101 ? 12.956 -11.040 -1.130 1.00 94.88 101 PRO A C 1
ATOM 814 O O . PRO A 1 101 ? 13.818 -11.338 -1.953 1.00 94.88 101 PRO A O 1
ATOM 817 N N . LEU A 1 102 ? 12.001 -11.901 -0.762 1.00 95.31 102 LEU A N 1
ATOM 818 C CA . LEU A 1 102 ? 11.917 -13.264 -1.286 1.00 95.31 102 LEU A CA 1
ATOM 819 C C . LEU A 1 102 ? 11.454 -13.276 -2.747 1.00 95.31 102 LEU A C 1
ATOM 821 O O . LEU A 1 102 ? 11.970 -14.056 -3.548 1.00 95.31 102 LEU A O 1
ATOM 825 N N . PHE A 1 103 ? 10.529 -12.386 -3.114 1.00 96.81 103 PHE A N 1
ATOM 826 C CA . PHE A 1 103 ? 10.114 -12.202 -4.502 1.00 96.81 103 PHE A CA 1
ATOM 827 C C . PHE A 1 103 ? 11.292 -11.756 -5.382 1.00 96.81 103 PHE A C 1
ATOM 829 O O . PHE A 1 103 ? 11.539 -12.362 -6.427 1.00 96.81 103 PHE A O 1
ATOM 836 N N . LEU A 1 104 ? 12.078 -10.769 -4.939 1.00 96.00 104 LEU A N 1
ATOM 837 C CA . LEU A 1 104 ? 13.291 -10.340 -5.644 1.00 96.00 104 LEU A CA 1
ATOM 838 C C . LEU A 1 104 ? 14.332 -11.473 -5.740 1.00 96.00 104 LEU A C 1
ATOM 840 O O . LEU A 1 104 ? 14.967 -11.663 -6.781 1.00 96.00 104 LEU A O 1
ATOM 844 N N . ALA A 1 105 ? 14.449 -12.291 -4.691 1.00 94.88 105 ALA A N 1
ATOM 845 C CA . ALA A 1 105 ? 15.321 -13.465 -4.658 1.00 94.88 105 ALA A CA 1
ATOM 846 C C . ALA A 1 105 ? 14.844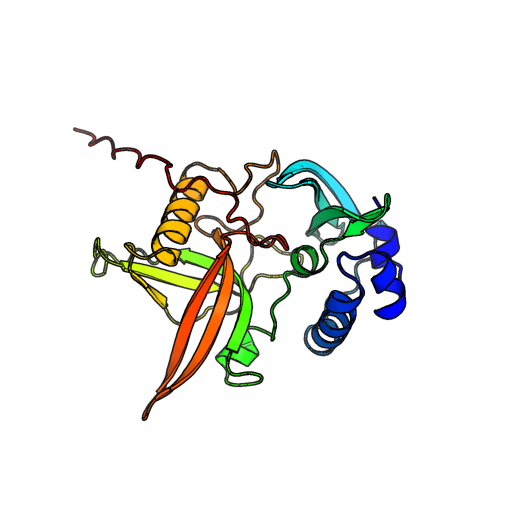 -14.634 -5.544 1.00 94.88 105 ALA A C 1
ATOM 848 O O . ALA A 1 105 ? 15.597 -15.589 -5.738 1.00 94.88 105 ALA A O 1
ATOM 849 N N . GLY A 1 106 ? 13.665 -14.542 -6.169 1.00 94.62 106 GLY A N 1
ATOM 850 C CA . GLY A 1 106 ? 13.172 -15.545 -7.120 1.00 94.62 106 GLY A CA 1
ATOM 851 C C . GLY A 1 106 ? 12.240 -16.587 -6.513 1.00 94.62 106 GLY A C 1
ATOM 852 O O . GLY A 1 106 ? 11.888 -17.553 -7.182 1.00 94.62 106 GLY A O 1
ATOM 853 N N . SER A 1 107 ? 11.834 -16.402 -5.258 1.00 94.44 107 SER A N 1
ATOM 854 C CA . SER A 1 107 ? 10.915 -17.302 -4.560 1.00 94.44 107 SER A CA 1
ATOM 855 C C . SER A 1 107 ? 9.455 -16.908 -4.783 1.00 94.44 107 SER A C 1
ATOM 857 O O . SER A 1 107 ? 9.144 -15.759 -5.108 1.00 94.44 107 SER A O 1
ATOM 859 N N . GLY A 1 108 ? 8.550 -17.866 -4.582 1.00 93.50 108 GLY A N 1
ATOM 860 C CA . GLY A 1 108 ? 7.110 -17.640 -4.688 1.00 93.50 108 GLY A CA 1
ATOM 861 C C . GLY A 1 108 ? 6.620 -17.378 -6.118 1.00 93.50 108 GLY A C 1
ATOM 862 O O . GLY A 1 108 ? 7.354 -17.625 -7.081 1.00 93.50 108 GLY A O 1
ATOM 863 N N . PRO A 1 109 ? 5.376 -16.887 -6.264 1.00 95.62 109 PRO A N 1
ATOM 864 C CA . PRO A 1 109 ? 4.769 -16.586 -7.558 1.00 95.62 109 PRO A CA 1
ATOM 865 C C . PRO A 1 109 ? 5.613 -15.632 -8.411 1.00 95.62 109 PRO A C 1
ATOM 867 O O . PRO A 1 109 ? 6.316 -14.767 -7.891 1.00 95.62 109 PRO A O 1
ATOM 870 N N . ALA A 1 110 ? 5.528 -15.788 -9.733 1.00 96.75 110 ALA A N 1
ATOM 871 C CA . ALA A 1 110 ? 6.225 -14.925 -10.686 1.00 96.75 110 ALA A CA 1
ATOM 872 C C . ALA A 1 110 ? 5.537 -13.563 -10.878 1.00 96.75 110 ALA A C 1
ATOM 874 O O . ALA A 1 110 ? 6.149 -12.652 -11.416 1.00 96.75 110 ALA A O 1
ATOM 875 N N . GLU A 1 111 ? 4.292 -13.393 -10.441 1.00 98.06 111 GLU A N 1
ATOM 876 C CA . GLU A 1 111 ? 3.561 -12.128 -10.518 1.00 98.06 111 GLU A CA 1
ATOM 877 C C . GLU A 1 111 ? 2.734 -11.921 -9.246 1.00 98.06 111 GLU A C 1
ATOM 879 O O . GLU A 1 111 ? 2.262 -12.893 -8.649 1.00 98.06 111 GLU A O 1
ATOM 884 N N . GLY A 1 112 ? 2.575 -10.668 -8.820 1.00 97.19 112 GLY A N 1
ATOM 885 C CA . GLY A 1 112 ? 1.763 -10.326 -7.654 1.00 97.19 112 GLY A CA 1
ATOM 886 C C . GLY A 1 112 ? 1.532 -8.827 -7.482 1.00 97.19 112 GLY A C 1
ATOM 887 O O . GLY A 1 112 ? 2.243 -8.010 -8.068 1.00 97.19 112 GLY A O 1
ATOM 888 N N . GLU A 1 113 ? 0.541 -8.489 -6.655 1.00 97.62 113 GLU A N 1
ATOM 889 C CA . GLU A 1 113 ? 0.279 -7.123 -6.188 1.00 97.62 113 GLU A CA 1
ATOM 890 C C . GLU A 1 113 ? 1.174 -6.802 -4.985 1.00 97.62 113 GLU A C 1
ATOM 892 O O . GLU A 1 113 ? 1.249 -7.580 -4.030 1.00 97.62 113 GLU A O 1
ATOM 897 N N . PHE A 1 114 ? 1.804 -5.631 -4.993 1.00 98.19 114 PHE A N 1
ATOM 898 C CA . PHE A 1 114 ? 2.668 -5.162 -3.916 1.00 98.19 114 PHE A CA 1
ATOM 899 C C . PHE A 1 114 ? 2.301 -3.740 -3.488 1.00 98.19 114 PHE A C 1
ATOM 901 O O . PHE A 1 114 ? 2.045 -2.873 -4.327 1.00 98.19 114 PHE A O 1
ATOM 908 N N . ARG A 1 115 ? 2.322 -3.496 -2.173 1.00 97.94 115 ARG A N 1
ATOM 909 C CA . ARG A 1 115 ? 2.274 -2.160 -1.561 1.00 97.94 115 ARG A CA 1
ATOM 910 C C . ARG A 1 115 ? 3.693 -1.758 -1.191 1.00 97.94 115 ARG A C 1
ATOM 912 O O . ARG A 1 115 ? 4.272 -2.299 -0.254 1.00 97.94 115 ARG A O 1
ATOM 919 N N . LEU A 1 116 ? 4.263 -0.850 -1.973 1.00 98.31 116 LEU A N 1
ATOM 920 C CA . LEU A 1 116 ? 5.671 -0.465 -1.900 1.00 98.31 116 LEU A CA 1
ATOM 921 C C . LEU A 1 116 ? 5.806 1.049 -1.770 1.00 98.31 116 LEU A C 1
ATOM 923 O O . LEU A 1 116 ? 4.853 1.799 -1.997 1.00 98.31 116 LEU A O 1
ATOM 927 N N . LEU A 1 117 ? 6.998 1.490 -1.398 1.00 98.38 117 LEU A N 1
ATOM 928 C CA . LEU A 1 117 ? 7.431 2.874 -1.537 1.00 98.38 117 LEU A CA 1
ATOM 929 C C . LEU A 1 117 ? 8.183 3.008 -2.862 1.00 98.38 117 LEU A C 1
ATOM 931 O O . LEU A 1 117 ? 8.948 2.116 -3.221 1.00 98.38 117 LEU A O 1
ATOM 935 N N . ALA A 1 118 ? 7.983 4.101 -3.586 1.00 97.94 118 ALA A N 1
ATOM 936 C CA . ALA A 1 118 ? 8.687 4.391 -4.827 1.00 97.94 118 ALA A CA 1
ATOM 937 C C . ALA A 1 118 ? 9.461 5.701 -4.706 1.00 97.94 118 ALA A C 1
ATOM 939 O O . ALA A 1 118 ? 8.920 6.702 -4.238 1.00 97.94 118 ALA A O 1
ATOM 940 N N . ARG A 1 119 ? 10.705 5.702 -5.187 1.00 96.44 119 ARG A N 1
ATOM 941 C CA . ARG A 1 119 ? 11.544 6.899 -5.310 1.00 96.44 119 ARG A CA 1
ATOM 942 C C . ARG A 1 119 ? 11.911 7.125 -6.768 1.00 96.44 119 ARG A C 1
ATOM 944 O O . ARG A 1 119 ? 12.353 6.192 -7.440 1.00 96.44 119 ARG A O 1
ATOM 951 N N . GLU A 1 120 ? 11.760 8.356 -7.249 1.00 93.12 120 GLU A N 1
ATOM 952 C CA . GLU A 1 120 ? 12.222 8.751 -8.583 1.00 93.12 120 GLU A CA 1
ATOM 953 C C . GLU A 1 120 ? 13.762 8.767 -8.604 1.00 93.12 120 GLU A C 1
ATOM 955 O O . GLU A 1 120 ? 14.402 9.440 -7.792 1.00 93.12 120 GLU A O 1
ATOM 960 N N . ARG A 1 121 ? 14.390 8.040 -9.537 1.00 87.44 121 ARG A N 1
ATOM 961 C CA . ARG A 1 121 ? 15.830 8.175 -9.790 1.00 87.44 121 ARG A CA 1
ATOM 962 C C . ARG A 1 121 ? 16.061 9.360 -10.715 1.00 87.44 121 ARG A C 1
ATOM 964 O O . ARG A 1 121 ? 15.715 9.335 -11.890 1.00 87.44 121 ARG A O 1
ATOM 971 N N . LEU A 1 122 ? 16.715 10.389 -10.188 1.00 67.31 122 LEU A N 1
ATOM 972 C CA . LEU A 1 122 ? 17.025 11.622 -10.913 1.00 67.31 122 LEU A CA 1
ATOM 973 C C . LEU A 1 122 ? 18.450 11.633 -11.493 1.00 67.31 122 LEU A C 1
ATOM 975 O O . LEU A 1 122 ? 19.088 12.687 -11.498 1.00 67.31 122 LEU A O 1
ATOM 979 N N . ALA A 1 123 ? 18.979 10.494 -11.959 1.00 57.31 123 ALA A N 1
ATOM 980 C CA . ALA A 1 123 ? 20.295 10.483 -12.602 1.00 57.31 123 ALA A CA 1
ATOM 981 C C . ALA A 1 123 ? 20.278 11.436 -13.813 1.00 57.31 123 ALA A C 1
ATOM 983 O O . ALA A 1 123 ? 19.456 11.296 -14.717 1.00 57.31 123 ALA A O 1
ATOM 984 N N . VAL A 1 124 ? 21.155 12.446 -13.792 1.00 49.72 124 VAL A N 1
ATOM 985 C CA . VAL A 1 124 ? 21.148 13.591 -14.724 1.00 49.72 124 VAL A CA 1
ATOM 986 C C . VAL A 1 124 ? 21.273 13.149 -16.188 1.00 49.72 124 VAL A C 1
ATOM 988 O O . VAL A 1 124 ? 20.677 13.771 -17.061 1.00 49.72 124 VAL A O 1
ATOM 991 N N . GLU A 1 125 ? 21.963 12.037 -16.441 1.00 48.72 125 GLU A N 1
ATOM 992 C CA . GLU A 1 125 ? 22.187 11.455 -17.772 1.00 48.72 125 GLU A CA 1
ATOM 993 C C . GLU A 1 125 ? 20.971 10.686 -18.327 1.00 48.72 125 GLU A C 1
ATOM 995 O O . GLU A 1 125 ? 20.879 10.466 -19.530 1.00 48.72 125 GLU A O 1
ATOM 1000 N N . LEU A 1 126 ? 20.007 10.323 -17.470 1.00 49.62 126 LEU A N 1
ATOM 1001 C CA . LEU A 1 126 ? 18.807 9.545 -17.809 1.00 49.62 126 LEU A CA 1
ATOM 1002 C C . LEU A 1 126 ? 17.514 10.363 -17.705 1.00 49.62 126 LEU A C 1
ATOM 1004 O O . LEU A 1 126 ? 16.421 9.801 -17.783 1.00 49.62 126 LEU A O 1
ATOM 1008 N N . ARG A 1 127 ? 17.607 11.696 -17.573 1.00 52.91 127 ARG A N 1
ATOM 1009 C CA . ARG A 1 127 ? 16.454 12.593 -17.749 1.00 52.91 127 ARG A CA 1
ATOM 1010 C C . ARG A 1 127 ? 16.030 12.619 -19.217 1.00 52.91 127 ARG A C 1
ATOM 1012 O O . ARG A 1 127 ? 16.175 13.621 -19.911 1.00 52.91 127 ARG A O 1
ATOM 1019 N N . SER A 1 128 ? 15.479 11.509 -19.687 1.00 61.56 128 SER A N 1
ATOM 1020 C CA . SER A 1 128 ? 14.630 11.514 -20.861 1.00 61.56 128 SER A CA 1
ATOM 1021 C C . SER A 1 128 ? 13.284 12.104 -20.461 1.00 61.56 128 SER A C 1
ATOM 1023 O O . SER A 1 128 ? 12.670 11.685 -19.480 1.00 61.56 128 SER A O 1
ATOM 1025 N N . ASN A 1 129 ? 12.786 13.054 -21.251 1.00 71.31 129 ASN A N 1
ATOM 1026 C CA . ASN A 1 129 ? 11.410 13.534 -21.115 1.00 71.31 129 ASN A CA 1
ATOM 1027 C C . ASN A 1 129 ? 10.376 12.440 -21.454 1.00 71.31 129 ASN A C 1
ATOM 1029 O O . ASN A 1 129 ? 9.176 12.664 -21.311 1.00 71.31 129 ASN A O 1
ATOM 1033 N N . GLU A 1 130 ? 10.812 11.267 -21.923 1.00 86.94 130 GLU A N 1
ATOM 1034 C CA . GLU A 1 130 ? 9.930 10.192 -22.377 1.00 86.94 130 GLU A CA 1
ATOM 1035 C C . GLU A 1 130 ? 9.684 9.109 -21.326 1.00 86.94 130 GLU A C 1
ATOM 1037 O O . GLU A 1 130 ? 8.657 8.433 -21.398 1.00 86.94 130 GLU A O 1
ATOM 1042 N N . THR A 1 131 ? 10.572 8.955 -20.339 1.00 90.44 131 THR A N 1
ATOM 1043 C CA . THR A 1 131 ? 10.495 7.891 -19.327 1.00 90.44 131 THR A CA 1
ATOM 1044 C C . THR A 1 131 ? 10.656 8.425 -17.907 1.00 90.44 131 THR A C 1
ATOM 1046 O O . THR A 1 131 ? 11.274 9.463 -17.663 1.00 90.44 131 THR A O 1
ATOM 1049 N N . ILE A 1 132 ? 10.058 7.722 -16.950 1.00 91.06 132 ILE A N 1
ATOM 1050 C CA . ILE A 1 132 ? 10.301 7.875 -15.521 1.00 91.06 132 ILE A CA 1
ATOM 1051 C C . ILE A 1 132 ? 11.034 6.631 -15.025 1.00 91.06 132 ILE A C 1
ATOM 1053 O O . ILE A 1 132 ? 10.626 5.504 -15.305 1.00 91.06 132 ILE A O 1
ATOM 1057 N N . SER A 1 133 ? 12.132 6.859 -14.314 1.00 93.31 133 SER A N 1
ATOM 1058 C CA . SER A 1 133 ? 12.930 5.821 -13.676 1.00 93.31 133 SER A CA 1
ATOM 1059 C C . SER A 1 133 ? 12.635 5.809 -12.187 1.00 93.31 133 SER A C 1
ATOM 1061 O O . SER A 1 133 ? 12.770 6.843 -11.528 1.00 93.31 133 SER A O 1
ATOM 1063 N N . ILE A 1 134 ? 12.254 4.658 -11.640 1.00 96.12 134 ILE A N 1
ATOM 1064 C CA . ILE A 1 134 ? 11.964 4.515 -10.211 1.00 96.12 134 ILE A CA 1
ATOM 1065 C C . ILE A 1 134 ? 12.676 3.309 -9.607 1.00 96.12 134 ILE A C 1
ATOM 1067 O O . ILE A 1 134 ? 12.975 2.330 -10.289 1.00 96.12 134 ILE A O 1
ATOM 1071 N N . VAL A 1 135 ? 12.906 3.374 -8.300 1.00 97.38 135 VAL A N 1
ATOM 1072 C CA . VAL A 1 135 ? 13.267 2.218 -7.469 1.00 97.38 135 VAL A CA 1
ATOM 1073 C C . VAL A 1 135 ? 12.165 2.005 -6.447 1.00 97.38 135 VAL A C 1
ATOM 1075 O O . VAL A 1 135 ? 11.622 2.972 -5.905 1.00 97.38 135 VAL A O 1
ATOM 1078 N N . LEU A 1 136 ? 11.833 0.739 -6.202 1.00 98.38 136 LEU A N 1
ATOM 1079 C CA . LEU A 1 136 ? 10.818 0.332 -5.246 1.00 98.38 136 LEU A CA 1
ATOM 1080 C C . LEU A 1 136 ? 11.464 -0.212 -3.972 1.00 98.38 136 LEU A C 1
ATOM 1082 O O . LEU A 1 136 ? 12.423 -0.982 -4.027 1.00 98.38 136 LEU A O 1
ATOM 1086 N N . TYR A 1 137 ? 10.889 0.139 -2.830 1.00 98.25 137 TYR A N 1
ATOM 1087 C CA . TYR A 1 137 ? 11.330 -0.285 -1.509 1.00 98.25 137 TYR A CA 1
ATOM 1088 C C . TYR A 1 137 ? 10.184 -0.973 -0.775 1.00 98.25 137 TYR A C 1
ATOM 1090 O O . TYR A 1 137 ? 9.044 -0.498 -0.796 1.00 98.25 137 TYR A O 1
ATOM 1098 N N . ALA A 1 138 ? 10.493 -2.073 -0.088 1.00 96.50 138 ALA A N 1
ATOM 1099 C CA . ALA A 1 138 ? 9.566 -2.621 0.896 1.00 96.50 138 ALA A CA 1
ATOM 1100 C C . ALA A 1 138 ? 9.331 -1.585 2.008 1.00 96.50 138 ALA A C 1
ATOM 1102 O O . ALA A 1 138 ? 10.307 -1.000 2.493 1.00 96.50 138 ALA A O 1
ATOM 1103 N N . PRO A 1 139 ? 8.083 -1.357 2.438 1.00 95.31 139 PRO A N 1
ATOM 1104 C CA . PRO A 1 139 ? 7.833 -0.534 3.605 1.00 95.31 139 PRO A CA 1
ATOM 1105 C C . PRO A 1 139 ? 8.214 -1.299 4.881 1.00 95.31 139 PRO A C 1
ATOM 1107 O O . PRO A 1 139 ? 8.258 -2.533 4.897 1.00 95.31 139 PRO A O 1
ATOM 1110 N N . HIS A 1 140 ? 8.505 -0.565 5.953 1.00 92.19 140 HIS A N 1
ATOM 1111 C CA . HIS A 1 140 ? 8.777 -1.148 7.260 1.00 92.19 140 HIS A CA 1
ATOM 1112 C C . HIS A 1 140 ? 7.564 -0.942 8.170 1.00 92.19 140 HIS A C 1
ATOM 1114 O O . HIS A 1 140 ? 7.295 0.165 8.639 1.00 92.19 140 HIS A O 1
ATOM 1120 N N . PHE A 1 141 ? 6.826 -2.020 8.438 1.00 91.38 141 PHE A N 1
ATOM 1121 C CA . PHE A 1 141 ? 5.647 -1.958 9.297 1.00 91.38 141 PHE A CA 1
ATOM 1122 C C . PHE A 1 141 ? 6.004 -1.423 10.694 1.00 91.38 141 PHE A C 1
ATOM 1124 O O . PHE A 1 141 ? 6.874 -1.968 11.372 1.00 91.38 141 PHE A O 1
ATOM 1131 N N . GLY A 1 142 ? 5.327 -0.358 11.127 1.00 92.19 142 GLY A N 1
ATOM 1132 C CA . GLY A 1 142 ? 5.577 0.305 12.407 1.00 92.19 142 GLY A CA 1
ATOM 1133 C C . GLY A 1 142 ? 6.689 1.361 12.394 1.00 92.19 142 GLY A C 1
ATOM 1134 O O . GLY A 1 142 ? 6.725 2.160 13.317 1.00 92.19 142 GLY A O 1
ATOM 1135 N N . ASN A 1 143 ? 7.549 1.414 11.370 1.00 93.94 143 ASN A N 1
ATOM 1136 C CA . ASN A 1 143 ? 8.657 2.379 11.265 1.00 93.94 143 ASN A CA 1
ATOM 1137 C C . ASN A 1 143 ? 8.616 3.077 9.891 1.00 93.94 143 ASN A C 1
ATOM 1139 O O . ASN A 1 143 ? 9.489 2.832 9.048 1.00 93.94 143 ASN A O 1
ATOM 1143 N N . PRO A 1 144 ? 7.559 3.865 9.608 1.00 92.44 144 PRO A N 1
ATOM 1144 C CA . PRO A 1 144 ? 7.249 4.357 8.263 1.00 92.44 144 PRO A CA 1
ATOM 1145 C C . PRO A 1 144 ? 8.315 5.296 7.674 1.00 92.44 144 PRO A C 1
ATOM 1147 O O . PRO A 1 144 ? 8.403 5.416 6.456 1.00 92.44 144 PRO A O 1
ATOM 1150 N N . GLU A 1 145 ? 9.166 5.894 8.507 1.00 90.38 145 GLU A N 1
ATOM 1151 C CA . GLU A 1 145 ? 10.320 6.707 8.109 1.00 90.38 145 GLU A CA 1
ATOM 1152 C C . GLU A 1 145 ? 11.501 5.893 7.551 1.00 90.38 145 GLU A C 1
ATOM 1154 O O . GLU A 1 145 ? 12.436 6.458 6.980 1.00 90.38 145 GLU A O 1
ATOM 1159 N N . THR A 1 146 ? 11.474 4.567 7.698 1.00 92.38 146 THR A N 1
ATOM 1160 C CA . THR A 1 146 ? 12.531 3.669 7.220 1.00 92.38 146 THR A CA 1
ATOM 1161 C C . THR A 1 146 ? 12.072 2.822 6.038 1.00 92.38 146 THR A C 1
ATOM 1163 O O . THR A 1 146 ? 10.883 2.591 5.815 1.00 92.38 146 THR A O 1
ATOM 1166 N N . THR A 1 147 ? 13.041 2.326 5.269 1.00 94.50 147 THR A N 1
ATOM 1167 C CA . THR A 1 147 ? 12.789 1.446 4.124 1.00 94.50 147 THR A CA 1
ATOM 1168 C C . THR A 1 147 ? 13.450 0.088 4.306 1.00 94.50 147 THR A C 1
ATOM 1170 O O . THR A 1 147 ? 14.476 -0.048 4.974 1.00 94.50 147 THR A O 1
ATOM 1173 N N . GLY A 1 148 ? 12.833 -0.933 3.716 1.00 92.38 148 GLY A N 1
ATOM 1174 C CA . GLY A 1 148 ? 13.390 -2.272 3.592 1.00 92.38 148 GLY A CA 1
ATOM 1175 C C . GLY A 1 148 ? 14.174 -2.458 2.292 1.00 92.38 148 GLY A C 1
ATOM 1176 O O . GLY A 1 148 ? 14.735 -1.524 1.722 1.00 92.38 148 GLY A O 1
ATOM 1177 N N . TYR A 1 149 ? 14.206 -3.701 1.808 1.00 93.31 149 TYR A N 1
ATOM 1178 C CA . TYR A 1 149 ? 14.955 -4.072 0.607 1.00 93.31 149 TYR A CA 1
ATOM 1179 C C . TYR A 1 149 ? 14.498 -3.285 -0.624 1.00 93.31 149 TYR A C 1
ATOM 1181 O O . TYR A 1 149 ? 13.300 -3.186 -0.906 1.00 93.31 149 TYR A O 1
ATOM 1189 N N . GLN A 1 150 ? 15.483 -2.778 -1.363 1.00 96.06 150 GLN A N 1
ATOM 1190 C CA . GLN A 1 150 ? 15.279 -2.078 -2.623 1.00 96.06 150 GLN A CA 1
ATOM 1191 C C . GLN A 1 150 ? 15.265 -3.041 -3.810 1.00 96.06 150 GLN A C 1
ATOM 1193 O O . GLN A 1 150 ? 15.921 -4.086 -3.794 1.00 96.06 150 GLN A O 1
ATOM 1198 N N . SER A 1 151 ? 14.559 -2.653 -4.860 1.00 96.56 151 SER A N 1
ATOM 1199 C CA . SER A 1 151 ? 14.561 -3.330 -6.149 1.00 96.56 151 SER A CA 1
ATOM 1200 C C . SER A 1 151 ? 15.687 -2.850 -7.068 1.00 96.56 151 SER A C 1
ATOM 1202 O O . SER A 1 151 ? 16.281 -1.796 -6.831 1.00 96.56 151 SER A O 1
ATOM 1204 N N . PRO A 1 152 ? 15.928 -3.555 -8.185 1.00 94.62 152 PRO A N 1
ATOM 1205 C CA . PRO A 1 152 ? 16.494 -2.939 -9.379 1.00 94.62 152 PRO A CA 1
ATOM 1206 C C . PRO A 1 152 ? 15.634 -1.766 -9.881 1.00 94.62 152 PRO A C 1
ATOM 1208 O O . PRO A 1 152 ? 14.500 -1.563 -9.443 1.00 94.62 152 PRO A O 1
ATOM 1211 N N . GLU A 1 153 ? 16.175 -0.996 -10.818 1.00 94.38 153 GLU A N 1
ATOM 1212 C CA . GLU A 1 153 ? 15.467 0.125 -11.434 1.00 94.38 153 GLU A CA 1
ATOM 1213 C C . GLU A 1 153 ? 14.361 -0.345 -12.387 1.00 94.38 153 GLU A C 1
ATOM 1215 O O . GLU A 1 153 ? 14.552 -1.270 -13.177 1.00 94.38 153 GLU A O 1
ATOM 1220 N N . PHE A 1 154 ? 13.221 0.342 -12.337 1.00 95.12 154 PHE A N 1
ATOM 1221 C CA . PHE A 1 154 ? 12.131 0.212 -13.296 1.00 95.12 154 PHE A CA 1
ATOM 1222 C C . PHE A 1 154 ? 12.069 1.458 -14.173 1.00 95.12 154 PHE A C 1
ATOM 1224 O O . PHE A 1 154 ? 12.086 2.577 -13.661 1.00 95.12 154 PHE A O 1
ATOM 1231 N N . VAL A 1 155 ? 11.947 1.259 -15.486 1.00 93.38 155 VAL A N 1
ATOM 1232 C CA . VAL A 1 155 ? 11.814 2.335 -16.475 1.00 93.38 155 VAL A CA 1
ATOM 1233 C C . VAL A 1 155 ? 10.419 2.271 -17.083 1.00 93.38 155 VAL A C 1
ATOM 1235 O O . VAL A 1 155 ? 10.054 1.271 -17.696 1.00 93.38 155 VAL A O 1
ATOM 1238 N N . ILE A 1 156 ? 9.638 3.338 -16.917 1.00 94.31 156 ILE A N 1
ATOM 1239 C CA . ILE A 1 156 ? 8.236 3.408 -17.341 1.00 94.31 156 ILE A CA 1
ATOM 1240 C C . ILE A 1 156 ? 8.056 4.575 -18.322 1.00 94.31 156 ILE A C 1
ATOM 1242 O O . ILE A 1 156 ? 8.522 5.680 -18.039 1.00 94.31 156 ILE A O 1
ATOM 1246 N N . PRO A 1 157 ? 7.377 4.401 -19.469 1.00 93.94 157 PRO A N 1
ATOM 1247 C CA . PRO A 1 157 ? 7.068 5.513 -20.368 1.00 93.94 157 PRO A CA 1
ATOM 1248 C C . PRO A 1 157 ? 6.146 6.555 -19.713 1.00 93.94 157 PRO A C 1
ATOM 1250 O O . PRO A 1 157 ? 5.027 6.236 -19.335 1.00 93.94 157 PRO A O 1
ATOM 1253 N N . ARG A 1 158 ? 6.534 7.837 -19.665 1.00 91.00 158 ARG A N 1
ATOM 1254 C CA . ARG A 1 158 ? 5.710 8.924 -19.080 1.00 91.00 158 ARG A CA 1
ATOM 1255 C C . ARG A 1 158 ? 4.382 9.141 -19.801 1.00 91.00 158 ARG A C 1
ATOM 1257 O O . ARG A 1 158 ? 3.445 9.685 -19.231 1.00 91.00 158 ARG A O 1
ATOM 1264 N N . LYS A 1 159 ? 4.310 8.764 -21.081 1.00 91.12 159 LYS A N 1
ATOM 1265 C CA . LYS A 1 159 ? 3.131 8.984 -21.931 1.00 91.12 159 LYS A CA 1
ATOM 1266 C C . LYS A 1 159 ? 2.003 7.979 -21.665 1.00 91.12 159 LYS A C 1
ATOM 1268 O O . LYS A 1 159 ? 0.860 8.287 -22.014 1.00 91.12 159 LYS A O 1
ATOM 1273 N N . ASN A 1 160 ? 2.303 6.812 -21.087 1.00 93.81 160 ASN A N 1
ATOM 1274 C CA . ASN A 1 160 ? 1.283 5.814 -20.763 1.00 93.81 160 ASN A CA 1
ATOM 1275 C C . ASN A 1 160 ? 0.549 6.171 -19.453 1.00 93.81 160 ASN A C 1
ATOM 1277 O O . ASN A 1 160 ? 0.904 7.134 -18.771 1.00 93.81 160 ASN A O 1
ATOM 1281 N N . GLU A 1 161 ? -0.515 5.435 -19.136 1.00 93.94 161 GLU A N 1
ATOM 1282 C CA . GLU A 1 161 ? -1.358 5.704 -17.962 1.00 93.94 161 GLU A CA 1
ATOM 1283 C C . GLU A 1 161 ? -0.568 5.604 -16.649 1.00 93.94 161 GLU A C 1
ATOM 1285 O O . GLU A 1 161 ? -0.593 6.534 -15.844 1.00 93.94 161 GLU A O 1
ATOM 1290 N N . ASP A 1 162 ? 0.216 4.538 -16.486 1.00 95.38 162 ASP A N 1
ATOM 1291 C CA . ASP A 1 162 ? 1.051 4.292 -15.307 1.00 95.38 162 ASP A CA 1
ATOM 1292 C C . ASP A 1 162 ? 2.078 5.409 -15.062 1.00 95.38 162 ASP A C 1
ATOM 1294 O O . ASP A 1 162 ? 2.228 5.910 -13.946 1.00 95.38 162 ASP A O 1
ATOM 1298 N N . GLY A 1 163 ? 2.768 5.843 -16.118 1.00 94.81 163 GLY A N 1
ATOM 1299 C CA . GLY A 1 163 ? 3.751 6.918 -16.068 1.00 94.81 163 GLY A CA 1
ATOM 1300 C C . GLY A 1 163 ? 3.126 8.262 -15.699 1.00 94.81 163 GLY A C 1
ATOM 1301 O O . GLY A 1 163 ? 3.708 9.003 -14.906 1.00 94.81 163 GLY A O 1
ATOM 1302 N N . LYS A 1 164 ? 1.918 8.558 -16.200 1.00 93.75 164 LYS A N 1
ATOM 1303 C CA . LYS A 1 164 ? 1.154 9.760 -15.818 1.00 93.75 164 LYS A CA 1
ATOM 1304 C C . LYS A 1 164 ? 0.728 9.722 -14.353 1.00 93.75 164 LYS A C 1
ATOM 1306 O O . LYS A 1 164 ? 0.823 10.747 -13.676 1.00 93.75 164 LYS A O 1
ATOM 1311 N N . LEU A 1 165 ? 0.286 8.564 -13.855 1.00 94.56 165 LEU A N 1
ATOM 1312 C CA . LEU A 1 165 ? -0.075 8.391 -12.447 1.00 94.56 165 LEU A CA 1
ATOM 1313 C C . LEU A 1 165 ? 1.130 8.636 -11.536 1.00 94.56 165 LEU A C 1
ATOM 1315 O O . LEU A 1 165 ? 1.048 9.464 -10.629 1.00 94.56 165 LEU A O 1
ATOM 1319 N N . LEU A 1 166 ? 2.263 7.990 -11.823 1.00 95.31 166 LEU A N 1
ATOM 1320 C CA . LEU A 1 166 ? 3.498 8.167 -11.056 1.00 95.31 166 LEU A CA 1
ATOM 1321 C C . LEU A 1 166 ? 3.989 9.616 -11.098 1.00 95.31 166 LEU A C 1
ATOM 1323 O O . LEU A 1 166 ? 4.317 10.190 -10.061 1.00 95.31 166 LEU A O 1
ATOM 1327 N N . GLU A 1 167 ? 4.008 10.238 -12.279 1.00 93.12 167 GLU A N 1
ATOM 1328 C CA . GLU A 1 167 ? 4.429 11.632 -12.417 1.00 93.12 167 GLU A CA 1
ATOM 1329 C C . GLU A 1 167 ? 3.533 12.577 -11.603 1.00 93.12 167 GLU A C 1
ATOM 1331 O O . GLU A 1 167 ? 4.028 13.497 -10.949 1.00 93.12 167 GLU A O 1
ATOM 1336 N N . THR A 1 168 ? 2.222 12.338 -11.612 1.00 92.94 168 THR A N 1
ATOM 1337 C CA . THR A 1 168 ? 1.264 13.116 -10.823 1.00 92.94 168 THR A CA 1
ATOM 1338 C C . THR A 1 168 ? 1.505 12.938 -9.325 1.00 92.94 168 THR A C 1
ATOM 1340 O O . THR A 1 168 ? 1.542 13.927 -8.593 1.00 92.94 168 THR A O 1
ATOM 1343 N N . ALA A 1 169 ? 1.755 11.709 -8.872 1.00 94.56 169 ALA A N 1
ATOM 1344 C CA . ALA A 1 169 ? 2.048 11.414 -7.473 1.00 94.56 169 ALA A CA 1
ATOM 1345 C C . ALA A 1 169 ? 3.331 12.090 -6.981 1.00 94.56 169 ALA A C 1
ATOM 1347 O O . ALA A 1 169 ? 3.314 12.739 -5.938 1.00 94.56 169 ALA A O 1
ATOM 1348 N N . PHE A 1 170 ? 4.424 12.017 -7.746 1.00 94.19 170 PHE A N 1
ATOM 1349 C CA . PHE A 1 170 ? 5.664 12.710 -7.384 1.00 94.19 170 PHE A CA 1
ATOM 1350 C C . PHE A 1 170 ? 5.509 14.236 -7.396 1.00 94.19 170 PHE A C 1
ATOM 1352 O O . PHE A 1 170 ? 6.154 14.926 -6.611 1.00 94.19 170 PHE A O 1
ATOM 1359 N N . LYS A 1 171 ? 4.664 14.802 -8.271 1.00 92.06 171 LYS A N 1
ATOM 1360 C CA . LYS A 1 171 ? 4.346 16.241 -8.231 1.00 92.06 171 LYS A CA 1
ATOM 1361 C C . LYS A 1 171 ? 3.567 16.613 -6.969 1.00 92.06 171 LYS A C 1
ATOM 1363 O O . LYS A 1 171 ? 3.860 17.652 -6.388 1.00 92.06 171 LYS A O 1
ATOM 1368 N N . LEU A 1 172 ? 2.599 15.789 -6.558 1.00 91.69 172 LEU A N 1
ATOM 1369 C CA . LEU A 1 172 ? 1.840 15.999 -5.323 1.00 91.69 172 LEU A CA 1
ATOM 1370 C C . LEU A 1 172 ? 2.736 15.935 -4.087 1.00 91.69 172 LEU A C 1
ATOM 1372 O O . LEU A 1 172 ? 2.659 16.827 -3.246 1.00 91.69 172 LEU A O 1
ATOM 1376 N N . GLU A 1 173 ? 3.617 14.939 -4.022 1.00 92.50 173 GLU A N 1
ATOM 1377 C CA . GLU A 1 173 ? 4.574 14.784 -2.924 1.00 92.50 173 GLU A CA 1
ATOM 1378 C C . GLU A 1 173 ? 5.464 16.027 -2.785 1.00 92.50 173 GLU A C 1
ATOM 1380 O O . GLU A 1 173 ? 5.531 16.608 -1.704 1.00 92.50 173 GLU A O 1
ATOM 1385 N N . LYS A 1 174 ? 5.996 16.547 -3.901 1.00 92.00 174 LYS A N 1
ATOM 1386 C CA . LYS A 1 174 ? 6.810 17.778 -3.929 1.00 92.00 174 LYS A CA 1
ATOM 1387 C C . LYS A 1 174 ? 6.089 19.028 -3.419 1.00 92.00 174 LYS A C 1
ATOM 1389 O O . LYS A 1 174 ? 6.752 19.983 -3.022 1.00 92.00 174 LYS A O 1
ATOM 1394 N N . ILE A 1 175 ? 4.756 19.058 -3.457 1.00 91.62 175 ILE A N 1
ATOM 1395 C CA . ILE A 1 175 ? 3.946 20.165 -2.917 1.00 91.62 175 ILE A CA 1
ATOM 1396 C C . ILE A 1 175 ? 3.301 19.821 -1.566 1.00 91.62 175 ILE A C 1
ATOM 1398 O O . ILE A 1 175 ? 2.391 20.526 -1.130 1.00 91.62 175 ILE A O 1
ATOM 1402 N N . GLY A 1 176 ? 3.746 18.742 -0.914 1.00 89.88 176 GLY A N 1
ATOM 1403 C CA . GLY A 1 176 ? 3.276 18.319 0.406 1.00 89.88 176 GLY A CA 1
ATOM 1404 C C . GLY A 1 176 ? 1.851 17.766 0.421 1.00 89.88 176 GLY A C 1
ATOM 1405 O O . GLY A 1 176 ? 1.213 17.751 1.471 1.00 89.88 176 GLY A O 1
ATOM 1406 N N . LYS A 1 177 ? 1.323 17.337 -0.730 1.00 90.69 177 LYS A N 1
ATOM 1407 C CA . LYS A 1 177 ? -0.021 16.762 -0.851 1.00 90.69 177 LYS A CA 1
ATOM 1408 C C . LYS A 1 177 ? 0.028 15.249 -1.008 1.00 90.69 177 LYS A C 1
ATOM 1410 O O . LYS A 1 177 ? 0.976 14.681 -1.538 1.00 90.69 177 LYS A O 1
ATOM 1415 N N . GLN A 1 178 ? -1.056 14.609 -0.587 1.00 90.94 178 GLN A N 1
ATOM 1416 C CA . GLN A 1 178 ? -1.248 13.164 -0.665 1.00 90.94 178 GLN A CA 1
ATOM 1417 C C . GLN A 1 178 ? -2.466 12.836 -1.545 1.00 90.94 178 GLN A C 1
ATOM 1419 O O . GLN A 1 178 ? -3.357 13.680 -1.684 1.00 90.94 178 GLN A O 1
ATOM 1424 N N . PRO A 1 179 ? -2.558 11.625 -2.123 1.00 92.19 179 PRO A N 1
ATOM 1425 C CA . PRO A 1 179 ? -3.784 11.160 -2.769 1.00 92.19 179 PRO A CA 1
ATOM 1426 C C . PRO A 1 179 ? -4.985 11.247 -1.821 1.00 92.19 179 PRO A C 1
ATOM 1428 O O . PRO A 1 179 ? -4.872 10.926 -0.639 1.00 92.19 179 PRO A O 1
ATOM 1431 N N . PHE A 1 180 ? -6.126 11.696 -2.345 1.00 93.06 180 PHE A N 1
ATOM 1432 C CA . PHE A 1 180 ? -7.341 12.082 -1.609 1.00 93.06 180 PHE A CA 1
ATOM 1433 C C . PHE A 1 180 ? -7.172 13.250 -0.627 1.00 93.06 180 PHE A C 1
ATOM 1435 O O . PHE A 1 180 ? -8.135 13.626 0.033 1.00 93.06 180 PHE A O 1
ATOM 1442 N N . ASN A 1 181 ? -5.976 13.840 -0.558 1.00 90.56 181 ASN A N 1
ATOM 1443 C CA . ASN A 1 181 ? -5.617 14.992 0.264 1.00 90.56 181 ASN A CA 1
ATOM 1444 C C . ASN A 1 181 ? -6.181 14.942 1.703 1.00 90.56 181 ASN A C 1
ATOM 1446 O O . ASN A 1 181 ? -6.851 15.896 2.112 1.00 90.56 181 ASN A O 1
ATOM 1450 N N . PRO A 1 182 ? -5.953 13.848 2.463 1.00 90.25 182 PRO A N 1
ATOM 1451 C CA . PRO A 1 182 ? -6.347 13.791 3.864 1.00 90.25 182 PRO A CA 1
ATOM 1452 C C . PRO A 1 182 ? -5.665 14.889 4.674 1.00 90.25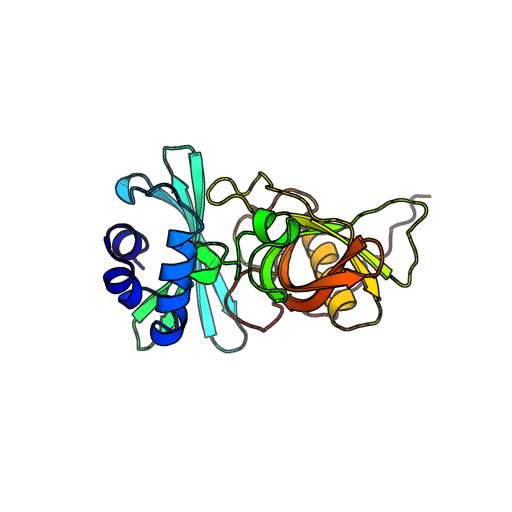 182 PRO A C 1
ATOM 1454 O O . PRO A 1 182 ? -4.496 15.204 4.449 1.00 90.25 182 PRO A O 1
ATOM 1457 N N . ASP A 1 183 ? -6.373 15.381 5.685 1.00 91.31 183 ASP A N 1
ATOM 1458 C CA . ASP A 1 183 ? -5.802 16.213 6.744 1.00 91.31 183 ASP A CA 1
ATOM 1459 C C . ASP A 1 183 ? -5.046 15.338 7.763 1.00 91.31 183 ASP A C 1
ATOM 1461 O O . ASP A 1 183 ? -5.436 15.182 8.918 1.00 91.31 183 ASP A O 1
ATOM 1465 N N . LEU A 1 184 ? -4.008 14.649 7.282 1.00 91.62 184 LEU A N 1
ATOM 1466 C CA . LEU A 1 184 ? -3.136 13.772 8.062 1.00 91.62 184 LEU A CA 1
ATOM 1467 C C . LEU A 1 184 ? -1.674 14.003 7.683 1.00 91.62 184 LEU A C 1
ATOM 1469 O O . LEU A 1 184 ? -1.383 14.322 6.526 1.00 91.62 184 LEU A O 1
ATOM 1473 N N . PRO A 1 185 ? -0.732 13.776 8.614 1.00 89.62 185 PRO A N 1
ATOM 1474 C CA . PRO A 1 185 ? 0.683 13.783 8.276 1.00 89.62 185 PRO A CA 1
ATOM 1475 C C . PRO A 1 185 ? 0.996 12.685 7.250 1.00 89.62 185 PRO A C 1
ATOM 1477 O O . PRO A 1 185 ? 0.508 11.562 7.364 1.00 89.62 185 PRO A O 1
ATOM 1480 N N . ASN A 1 186 ? 1.841 12.996 6.264 1.00 90.56 186 ASN A N 1
ATOM 1481 C CA . ASN A 1 186 ? 2.442 11.968 5.419 1.00 90.56 186 ASN A CA 1
ATOM 1482 C C . ASN A 1 186 ? 3.581 11.311 6.202 1.00 90.56 186 ASN A C 1
ATOM 1484 O O . ASN A 1 186 ? 4.553 11.981 6.545 1.00 90.56 186 ASN A O 1
ATOM 1488 N N . LEU A 1 187 ? 3.451 10.019 6.499 1.00 92.69 187 LEU A N 1
ATOM 1489 C CA . LEU A 1 187 ? 4.486 9.279 7.225 1.00 92.69 187 LEU A CA 1
ATOM 1490 C C . LEU A 1 187 ? 5.513 8.612 6.303 1.00 92.69 187 LEU A C 1
ATOM 1492 O O . LEU A 1 187 ? 6.471 8.037 6.807 1.00 92.69 187 LEU A O 1
ATOM 1496 N N . ALA A 1 188 ? 5.308 8.631 4.980 1.00 92.62 188 ALA A N 1
ATOM 1497 C CA . ALA A 1 188 ? 6.296 8.089 4.051 1.00 92.62 188 ALA A CA 1
ATOM 1498 C C . ALA A 1 188 ? 7.620 8.880 4.131 1.00 92.62 188 ALA A C 1
ATOM 1500 O O . ALA A 1 188 ? 7.584 10.081 4.414 1.00 92.62 188 ALA A O 1
ATOM 1501 N N . PRO A 1 189 ? 8.777 8.246 3.858 1.00 94.19 189 PRO A N 1
ATOM 1502 C CA . PRO A 1 189 ? 10.054 8.952 3.821 1.00 94.19 189 PRO A CA 1
ATOM 1503 C C . PRO A 1 189 ? 10.050 10.068 2.768 1.00 94.19 189 PRO A C 1
ATOM 1505 O O . PRO A 1 189 ? 9.360 9.963 1.752 1.00 94.19 189 PRO A O 1
ATOM 1508 N N . GLU A 1 190 ? 10.849 11.114 2.989 1.00 90.81 190 GLU A N 1
ATOM 1509 C CA . GLU A 1 190 ? 10.981 12.230 2.043 1.00 90.81 190 GLU A CA 1
ATOM 1510 C C . GLU A 1 190 ? 11.348 11.748 0.630 1.00 90.81 190 GLU A C 1
ATOM 1512 O O . GLU A 1 190 ? 12.124 10.800 0.459 1.00 90.81 190 GLU A O 1
ATOM 1517 N N . GLU A 1 191 ? 10.799 12.419 -0.390 1.00 92.12 191 GLU A N 1
ATOM 1518 C CA . GLU A 1 191 ? 10.979 12.103 -1.814 1.00 92.12 191 GLU A CA 1
ATOM 1519 C C . GLU A 1 191 ? 10.428 10.729 -2.240 1.00 92.12 191 GLU A C 1
ATOM 1521 O O . GLU A 1 191 ? 10.716 10.253 -3.348 1.00 92.12 191 GLU A O 1
ATOM 1526 N N . MET A 1 192 ? 9.647 10.069 -1.380 1.00 96.44 192 MET A N 1
ATOM 1527 C CA . MET A 1 192 ? 9.012 8.792 -1.681 1.00 96.44 192 MET A CA 1
ATOM 1528 C C . MET A 1 192 ? 7.495 8.908 -1.721 1.00 96.44 192 MET A C 1
ATOM 1530 O O . MET A 1 192 ? 6.854 9.531 -0.878 1.00 96.44 192 MET A O 1
ATOM 1534 N N . ILE A 1 193 ? 6.907 8.209 -2.685 1.00 96.50 193 ILE A N 1
ATOM 1535 C CA . ILE A 1 193 ? 5.461 8.029 -2.782 1.00 96.50 193 ILE A CA 1
ATOM 1536 C C . ILE A 1 193 ? 5.090 6.597 -2.414 1.00 96.50 193 ILE A C 1
ATOM 1538 O O . ILE A 1 193 ? 5.852 5.655 -2.634 1.00 96.50 193 ILE A O 1
ATOM 1542 N N . ARG A 1 194 ? 3.884 6.413 -1.885 1.00 96.94 194 ARG A N 1
ATOM 1543 C CA . ARG A 1 194 ? 3.288 5.085 -1.717 1.00 96.94 194 ARG A CA 1
ATOM 1544 C C . ARG A 1 194 ? 2.772 4.615 -3.068 1.00 96.94 194 ARG A C 1
ATOM 1546 O O . ARG A 1 194 ? 2.176 5.393 -3.801 1.00 96.94 194 ARG A O 1
ATOM 1553 N N . VAL A 1 195 ? 2.963 3.347 -3.400 1.00 97.69 195 VAL A N 1
ATOM 1554 C CA . VAL A 1 195 ? 2.420 2.755 -4.624 1.00 97.69 195 VAL A CA 1
ATOM 1555 C C . VAL A 1 195 ? 1.822 1.386 -4.354 1.00 97.69 195 VAL A C 1
ATOM 1557 O O . VAL A 1 195 ? 2.307 0.625 -3.515 1.00 97.69 195 VAL A O 1
ATOM 1560 N N . ARG A 1 196 ? 0.768 1.074 -5.100 1.00 98.00 196 ARG A N 1
ATOM 1561 C CA . ARG A 1 196 ? 0.189 -0.256 -5.232 1.00 98.00 196 ARG A CA 1
ATOM 1562 C C . ARG A 1 196 ? 0.342 -0.678 -6.686 1.00 98.00 196 ARG A C 1
ATOM 1564 O O . ARG A 1 196 ? -0.211 -0.033 -7.577 1.00 98.00 196 ARG A O 1
ATOM 1571 N N . VAL A 1 197 ? 1.146 -1.705 -6.925 1.00 98.12 197 VAL A N 1
ATOM 1572 C CA . VAL A 1 197 ? 1.603 -2.096 -8.266 1.00 98.12 197 VAL A CA 1
ATOM 1573 C C . VAL A 1 197 ? 1.493 -3.600 -8.456 1.00 98.12 197 VAL A C 1
ATOM 1575 O O . VAL A 1 197 ? 1.695 -4.352 -7.505 1.00 98.12 197 VAL A O 1
ATOM 1578 N N . ASN A 1 198 ? 1.236 -4.035 -9.687 1.00 98.44 198 ASN A N 1
ATOM 1579 C CA . ASN A 1 198 ? 1.502 -5.412 -10.084 1.00 98.44 198 ASN A CA 1
ATOM 1580 C C . ASN A 1 198 ? 2.914 -5.501 -10.647 1.00 98.44 198 ASN A C 1
ATOM 1582 O O . ASN A 1 198 ? 3.292 -4.718 -11.522 1.00 98.44 198 ASN A O 1
ATOM 1586 N N . VAL A 1 199 ? 3.689 -6.453 -10.135 1.00 98.50 199 VAL A N 1
ATOM 1587 C CA . VAL A 1 199 ? 5.057 -6.703 -10.589 1.00 98.50 199 VAL A CA 1
ATOM 1588 C C . VAL A 1 199 ? 5.159 -8.131 -11.082 1.00 98.50 199 VAL A C 1
ATOM 1590 O O . VAL A 1 199 ? 4.792 -9.065 -10.367 1.00 98.50 199 VAL A O 1
ATOM 1593 N N . ARG A 1 200 ? 5.711 -8.297 -12.283 1.00 98.12 200 ARG A N 1
ATOM 1594 C CA . ARG A 1 200 ? 6.076 -9.586 -12.859 1.00 98.12 200 ARG A CA 1
ATOM 1595 C C . ARG A 1 200 ? 7.588 -9.760 -12.831 1.00 98.12 200 ARG A C 1
ATOM 1597 O O . ARG A 1 200 ? 8.340 -8.872 -13.221 1.00 98.12 200 ARG A O 1
ATOM 1604 N N . ARG A 1 201 ? 8.024 -10.934 -12.397 1.00 96.44 201 ARG A N 1
ATOM 1605 C CA . ARG A 1 201 ? 9.384 -11.455 -12.473 1.00 96.44 201 ARG A CA 1
ATOM 1606 C C . ARG A 1 201 ? 9.452 -12.468 -13.608 1.00 96.44 201 ARG A C 1
ATOM 1608 O O . ARG A 1 201 ? 8.622 -13.371 -13.681 1.00 96.44 201 ARG A O 1
ATOM 1615 N N . TYR A 1 202 ? 10.463 -12.353 -14.454 1.00 95.50 202 TYR A N 1
ATOM 1616 C CA . TYR A 1 202 ? 10.739 -13.320 -15.513 1.00 95.50 202 TYR A CA 1
ATOM 1617 C C . TYR A 1 202 ? 12.244 -13.499 -15.686 1.00 95.50 202 TYR A C 1
ATOM 1619 O O . TYR A 1 202 ? 13.035 -12.620 -15.346 1.00 95.50 202 TYR A O 1
ATOM 1627 N N . GLU A 1 203 ? 12.636 -14.663 -16.184 1.00 91.31 203 GLU A N 1
ATOM 1628 C CA . GLU A 1 203 ? 14.032 -14.985 -16.463 1.00 91.31 203 GLU A CA 1
ATOM 1629 C C . GLU A 1 203 ? 14.293 -14.756 -17.958 1.00 91.31 203 GLU A C 1
ATOM 1631 O O . GLU A 1 203 ? 13.472 -15.104 -18.810 1.00 91.31 203 GLU A O 1
ATOM 1636 N N . THR A 1 204 ? 15.426 -14.139 -18.272 1.00 86.44 204 THR A N 1
ATOM 1637 C CA . THR A 1 204 ? 15.989 -14.079 -19.629 1.00 86.44 204 THR A CA 1
ATOM 1638 C C . THR A 1 204 ? 17.276 -14.897 -19.663 1.00 86.44 204 THR A C 1
ATOM 1640 O O . THR A 1 204 ? 17.773 -15.253 -18.598 1.00 86.44 204 THR A O 1
ATOM 1643 N N . ASP A 1 205 ? 17.828 -15.180 -20.850 1.00 79.25 205 ASP A N 1
ATOM 1644 C CA . ASP A 1 205 ? 18.949 -16.122 -21.057 1.00 79.25 205 ASP A CA 1
ATOM 1645 C C . ASP A 1 205 ? 20.184 -15.913 -20.151 1.00 79.25 205 ASP A C 1
ATOM 1647 O O . ASP A 1 205 ? 20.993 -16.829 -20.013 1.00 79.25 205 ASP A O 1
ATOM 1651 N N . SER A 1 206 ? 20.314 -14.754 -19.492 1.00 75.62 206 SER A N 1
ATOM 1652 C CA . SER A 1 206 ? 21.419 -14.466 -18.568 1.00 75.62 206 SER A CA 1
ATOM 1653 C C . SER A 1 206 ? 21.019 -13.819 -17.237 1.00 75.62 206 SER A C 1
ATOM 1655 O O . SER A 1 206 ? 21.857 -13.752 -16.340 1.00 75.62 206 SER A O 1
ATOM 1657 N N . GLU A 1 207 ? 19.794 -13.303 -17.086 1.00 88.56 207 GLU A N 1
ATOM 1658 C CA . GLU A 1 207 ? 19.428 -12.464 -15.935 1.00 88.56 207 GLU A CA 1
ATOM 1659 C C . GLU A 1 207 ? 17.935 -12.509 -15.603 1.00 88.56 207 GLU A C 1
ATOM 1661 O O . GLU A 1 207 ? 17.070 -12.529 -16.491 1.00 88.56 207 GLU A O 1
ATOM 1666 N N . ARG A 1 208 ? 17.652 -12.401 -14.303 1.00 92.12 208 ARG A N 1
ATOM 1667 C CA . ARG A 1 208 ? 16.317 -12.142 -13.776 1.00 92.12 208 ARG A CA 1
ATOM 1668 C C . ARG A 1 208 ? 15.930 -10.694 -14.010 1.00 92.12 208 ARG A C 1
ATOM 1670 O O . ARG A 1 208 ? 16.649 -9.778 -13.612 1.00 92.12 208 ARG A O 1
ATOM 1677 N N . LYS A 1 209 ? 14.742 -10.493 -14.565 1.00 94.56 209 LYS A N 1
ATOM 1678 C CA . LYS A 1 209 ? 14.169 -9.176 -14.824 1.00 94.56 209 LYS A CA 1
ATOM 1679 C C . LYS A 1 209 ? 12.841 -9.000 -14.110 1.00 94.56 209 LYS A C 1
ATOM 1681 O O . LYS A 1 209 ? 12.161 -9.964 -13.750 1.00 94.56 209 LYS A O 1
ATOM 1686 N N . PHE A 1 210 ? 12.496 -7.736 -13.910 1.00 96.50 210 PHE A N 1
ATOM 1687 C CA . PHE A 1 210 ? 11.260 -7.316 -13.278 1.00 96.50 210 PHE A CA 1
ATOM 1688 C C . PHE A 1 210 ? 10.580 -6.269 -14.150 1.00 96.50 210 PHE A C 1
ATOM 1690 O O . PHE A 1 210 ? 11.238 -5.422 -14.751 1.00 96.50 210 PHE A O 1
ATOM 1697 N N . GLU A 1 211 ? 9.259 -6.322 -14.194 1.00 96.62 211 GLU A N 1
ATOM 1698 C CA . GLU A 1 211 ? 8.414 -5.378 -14.914 1.00 96.62 211 GLU A CA 1
ATOM 1699 C C . GLU A 1 211 ? 7.245 -4.981 -14.017 1.00 96.62 211 GLU A C 1
ATOM 1701 O O . GLU A 1 211 ? 6.621 -5.839 -13.391 1.00 96.62 211 GLU A O 1
ATOM 1706 N N . ILE A 1 212 ? 6.939 -3.684 -13.960 1.00 98.06 212 ILE A N 1
ATOM 1707 C CA . ILE A 1 212 ? 5.655 -3.220 -13.434 1.00 98.06 212 ILE A CA 1
ATOM 1708 C C . ILE A 1 212 ? 4.643 -3.425 -14.552 1.00 98.06 212 ILE A C 1
ATOM 1710 O O . ILE A 1 212 ? 4.677 -2.711 -15.551 1.00 98.06 212 ILE A O 1
ATOM 1714 N N . THR A 1 213 ? 3.766 -4.414 -14.397 1.00 97.75 213 THR A N 1
ATOM 1715 C CA . THR A 1 213 ? 2.729 -4.706 -15.395 1.00 97.75 213 THR A CA 1
ATOM 1716 C C . THR A 1 213 ? 1.550 -3.745 -15.283 1.00 97.75 213 THR A C 1
ATOM 1718 O O . THR A 1 213 ? 0.801 -3.590 -16.246 1.00 97.75 213 THR A O 1
ATOM 1721 N N . LYS A 1 214 ? 1.374 -3.114 -14.111 1.00 97.50 214 LYS A N 1
ATOM 1722 C CA . LYS A 1 214 ? 0.367 -2.077 -13.868 1.00 97.50 214 LYS A CA 1
ATOM 1723 C C . LYS A 1 214 ? 0.692 -1.249 -12.627 1.00 97.50 214 LYS A C 1
ATOM 1725 O O . LYS A 1 214 ? 0.992 -1.816 -11.570 1.00 97.50 214 LYS A O 1
ATOM 1730 N N . VAL A 1 215 ? 0.510 0.067 -12.703 1.00 97.38 215 VAL A N 1
ATOM 1731 C CA . VAL A 1 215 ? 0.373 0.932 -11.524 1.00 97.38 215 VAL A CA 1
ATOM 1732 C C . VAL A 1 215 ? -1.106 1.007 -11.16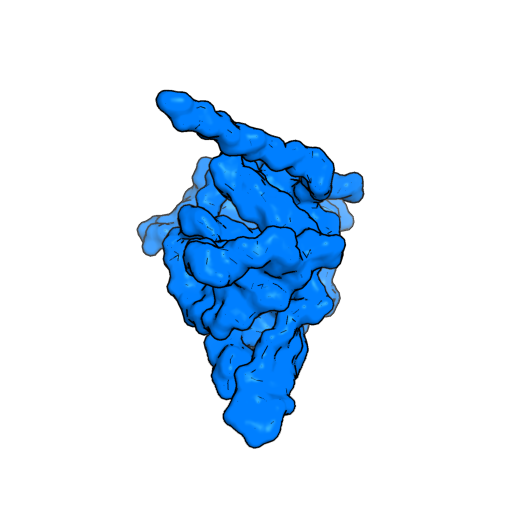6 1.00 97.38 215 VAL A C 1
ATOM 1734 O O . VAL A 1 215 ? -1.901 1.636 -11.853 1.00 97.38 215 VAL A O 1
ATOM 1737 N N . ILE A 1 216 ? -1.500 0.327 -10.089 1.00 96.00 216 ILE A N 1
ATOM 1738 C CA . ILE A 1 216 ? -2.905 0.254 -9.667 1.00 96.00 216 ILE A CA 1
ATOM 1739 C C . ILE A 1 216 ? -3.317 1.570 -9.011 1.00 96.00 216 ILE A C 1
ATOM 1741 O O . ILE A 1 216 ? -4.363 2.123 -9.328 1.00 96.00 216 ILE A O 1
ATOM 1745 N N . ALA A 1 217 ? -2.492 2.068 -8.090 1.00 96.06 217 ALA A N 1
ATOM 1746 C CA . ALA A 1 217 ? -2.712 3.338 -7.412 1.00 96.06 217 ALA A CA 1
ATOM 1747 C C . ALA A 1 217 ? -1.402 3.885 -6.833 1.00 96.06 217 ALA A C 1
ATOM 1749 O O . ALA A 1 217 ? -0.469 3.131 -6.561 1.00 96.06 217 ALA A O 1
ATOM 1750 N N . CYS A 1 218 ? -1.354 5.190 -6.563 1.00 96.00 218 CYS A N 1
ATOM 1751 C CA . CYS A 1 218 ? -0.238 5.827 -5.849 1.00 96.00 218 CYS A CA 1
ATOM 1752 C C . CYS A 1 218 ? -0.548 6.029 -4.354 1.00 96.00 218 CYS A C 1
ATOM 1754 O O . CYS A 1 218 ? -0.186 7.036 -3.757 1.00 96.00 218 CYS A O 1
ATOM 1756 N N . HIS A 1 219 ? -1.249 5.063 -3.757 1.00 95.94 219 HIS A N 1
ATOM 1757 C CA . HIS A 1 219 ? -1.540 4.941 -2.327 1.00 95.94 219 HIS A CA 1
ATOM 1758 C C . HIS A 1 219 ? -1.725 3.458 -1.969 1.00 95.94 219 HIS A C 1
ATOM 1760 O O . HIS A 1 219 ? -1.735 2.595 -2.847 1.00 95.94 219 HIS A O 1
ATOM 1766 N N . TRP A 1 220 ? -1.934 3.145 -0.686 1.00 96.56 220 TRP A N 1
ATOM 1767 C CA . TRP A 1 220 ? -2.097 1.762 -0.208 1.00 96.56 220 TRP A CA 1
ATOM 1768 C C . TRP A 1 220 ? -3.533 1.344 0.137 1.00 96.56 220 TRP A C 1
ATOM 1770 O O . TRP A 1 220 ? -3.756 0.172 0.440 1.00 96.56 220 TRP A O 1
ATOM 1780 N N . TYR A 1 221 ? -4.503 2.261 0.064 1.00 96.12 221 TYR A N 1
ATOM 1781 C CA . TYR A 1 221 ? -5.924 1.954 0.275 1.00 96.12 221 TYR A CA 1
ATOM 1782 C C . TYR A 1 221 ? -6.438 0.866 -0.680 1.00 96.12 221 TYR A C 1
ATOM 1784 O O . TYR A 1 221 ? -6.025 0.801 -1.842 1.00 96.12 221 TYR A O 1
ATOM 1792 N N . SER A 1 222 ? -7.372 0.042 -0.208 1.00 94.75 222 SER A N 1
ATOM 1793 C CA . SER A 1 222 ? -8.038 -1.027 -0.965 1.00 94.75 222 SER A CA 1
ATOM 1794 C C . SER A 1 222 ? -9.163 -0.495 -1.858 1.00 94.75 222 SER A C 1
ATOM 1796 O O . SER A 1 222 ? -10.311 -0.928 -1.768 1.00 94.75 222 SER A O 1
ATOM 1798 N N . ILE A 1 223 ? -8.823 0.478 -2.703 1.00 93.38 223 ILE A N 1
ATOM 1799 C CA . ILE A 1 223 ? -9.675 1.040 -3.756 1.00 93.38 223 ILE A CA 1
ATOM 1800 C C . ILE A 1 223 ? -8.834 1.324 -4.996 1.00 93.38 223 ILE A C 1
ATOM 1802 O O . ILE A 1 223 ? -7.684 1.750 -4.888 1.00 93.38 223 ILE A O 1
ATOM 1806 N N . ASP A 1 224 ? -9.405 1.113 -6.176 1.00 91.25 224 ASP A N 1
ATOM 1807 C CA . ASP A 1 224 ? -8.674 1.251 -7.443 1.00 91.25 224 ASP A CA 1
ATOM 1808 C C . ASP A 1 224 ? -8.689 2.681 -7.994 1.00 91.25 224 ASP A C 1
ATOM 1810 O O . ASP A 1 224 ? -7.932 3.006 -8.904 1.00 91.25 224 ASP A O 1
ATOM 1814 N N . ALA A 1 225 ? -9.516 3.560 -7.422 1.00 90.81 225 ALA A N 1
ATOM 1815 C CA . ALA A 1 225 ? -9.476 4.976 -7.747 1.00 90.81 225 ALA A CA 1
ATOM 1816 C C . ALA A 1 225 ? -8.102 5.554 -7.362 1.00 90.81 225 ALA A C 1
ATOM 1818 O O . ALA A 1 225 ? -7.718 5.418 -6.206 1.00 90.81 225 ALA A O 1
ATOM 1819 N N . PRO A 1 226 ? -7.387 6.252 -8.262 1.00 84.94 226 PRO A N 1
ATOM 1820 C CA . PRO A 1 226 ? -5.995 6.656 -8.037 1.00 84.94 226 PRO A CA 1
ATOM 1821 C C . PRO A 1 226 ? -5.816 7.735 -6.958 1.00 84.94 226 PRO A C 1
ATOM 1823 O O . PRO A 1 226 ? -4.689 8.019 -6.551 1.00 84.94 226 PRO A O 1
ATOM 1826 N N . GLY A 1 227 ? -6.907 8.379 -6.531 1.00 80.62 227 GLY A N 1
ATOM 1827 C CA . GLY A 1 227 ? -6.907 9.437 -5.518 1.00 80.62 227 GLY A CA 1
ATOM 1828 C C . GLY A 1 227 ? -6.285 10.755 -5.954 1.00 80.62 227 GLY A C 1
ATOM 1829 O O . GLY A 1 227 ? -6.059 11.630 -5.124 1.00 80.62 227 GLY A O 1
ATOM 1830 N N . MET A 1 228 ? -6.002 10.915 -7.243 1.00 81.00 228 MET A N 1
ATOM 1831 C CA . MET A 1 228 ? -5.381 12.110 -7.799 1.00 81.00 228 MET A CA 1
ATOM 1832 C C . MET A 1 228 ? -6.107 12.500 -9.075 1.00 81.00 228 MET A C 1
ATOM 1834 O O . MET A 1 228 ? -6.440 11.638 -9.889 1.00 81.00 228 MET A O 1
ATOM 1838 N N . ASP A 1 229 ? -6.308 13.798 -9.260 1.00 65.56 229 ASP A N 1
ATOM 1839 C CA . ASP A 1 229 ? -6.749 14.325 -10.540 1.00 65.56 229 ASP A CA 1
ATOM 1840 C C . ASP A 1 229 ? -5.525 14.410 -11.464 1.00 65.56 229 ASP A C 1
ATOM 1842 O O . ASP A 1 229 ? -4.538 15.075 -11.145 1.00 65.56 229 ASP A O 1
ATOM 1846 N N . THR A 1 230 ? -5.539 13.709 -12.598 1.00 55.19 230 THR A N 1
ATOM 1847 C CA . THR A 1 230 ? -4.373 13.659 -13.512 1.00 55.19 230 THR A CA 1
ATOM 1848 C C . THR A 1 230 ? -4.113 14.990 -14.231 1.00 55.19 230 THR A C 1
ATOM 1850 O O . THR A 1 230 ? -3.118 15.137 -14.939 1.00 55.19 230 THR A O 1
ATOM 1853 N N . ALA A 1 231 ? -4.984 15.981 -14.020 1.00 50.12 231 ALA A N 1
ATOM 1854 C CA . ALA A 1 231 ? -4.918 17.318 -14.598 1.00 50.12 231 ALA A CA 1
ATOM 1855 C C . ALA A 1 231 ? -4.084 18.334 -13.787 1.00 50.12 231 ALA A C 1
ATOM 1857 O O . ALA A 1 231 ? -4.107 19.520 -14.116 1.00 50.12 231 ALA A O 1
ATOM 1858 N N . ILE A 1 232 ? -3.359 17.922 -12.736 1.00 49.06 232 ILE A N 1
ATOM 1859 C CA . ILE A 1 232 ? -2.564 18.858 -11.919 1.00 49.06 232 ILE A CA 1
ATOM 1860 C C . ILE A 1 232 ? -1.513 19.566 -12.802 1.00 49.06 232 ILE A C 1
ATOM 1862 O O . ILE A 1 232 ? -0.629 18.898 -13.352 1.00 49.06 232 ILE A O 1
ATOM 1866 N N . PRO A 1 233 ? -1.578 20.908 -12.945 1.00 39.19 233 PRO A N 1
ATOM 1867 C CA . PRO A 1 233 ? -0.657 21.654 -13.793 1.00 39.19 233 PRO A CA 1
ATOM 1868 C C . PRO A 1 233 ? 0.788 21.481 -13.329 1.00 39.19 233 PRO A C 1
ATOM 1870 O O . PRO A 1 233 ? 1.072 21.447 -12.132 1.00 39.19 233 PRO A O 1
ATOM 1873 N N . VAL A 1 234 ? 1.716 21.414 -14.283 1.00 46.12 234 VAL A N 1
ATOM 1874 C CA . VAL A 1 234 ? 3.151 21.513 -14.000 1.00 46.12 234 VAL A CA 1
ATOM 1875 C C . VAL A 1 234 ? 3.415 22.925 -13.469 1.00 46.12 234 VAL A C 1
ATOM 1877 O O . VAL A 1 234 ? 3.168 23.873 -14.214 1.00 46.12 234 VAL A O 1
ATOM 1880 N N . PRO A 1 235 ? 3.911 23.118 -12.232 1.00 40.81 235 PRO A N 1
ATOM 1881 C CA . PRO A 1 235 ? 4.423 24.423 -11.853 1.00 40.81 235 PRO A CA 1
ATOM 1882 C C . PRO A 1 235 ? 5.627 24.722 -12.751 1.00 40.81 235 PRO A C 1
ATOM 1884 O O . PRO A 1 235 ? 6.625 23.993 -12.735 1.00 40.81 235 PRO A O 1
ATOM 1887 N N . GLU A 1 236 ? 5.508 25.758 -13.584 1.00 35.41 236 GLU A N 1
ATOM 1888 C CA . GLU A 1 236 ? 6.636 26.282 -14.346 1.00 35.41 236 GLU A CA 1
ATOM 1889 C C . GLU A 1 236 ? 7.758 26.592 -13.361 1.00 35.41 236 GLU A C 1
ATOM 1891 O O . GLU A 1 236 ? 7.573 27.315 -12.380 1.00 35.41 236 GLU A O 1
ATOM 1896 N N . LYS A 1 237 ? 8.937 26.012 -13.601 1.00 40.97 237 LYS A N 1
ATOM 1897 C CA . LYS A 1 237 ? 10.135 26.400 -12.868 1.00 40.97 237 LYS A CA 1
ATOM 1898 C C . LYS A 1 237 ? 10.326 27.894 -13.084 1.00 40.97 237 LYS A C 1
ATOM 1900 O O . LYS A 1 237 ? 10.666 28.305 -14.191 1.00 40.97 237 LYS A O 1
ATOM 1905 N N . THR A 1 238 ? 10.152 28.682 -12.029 1.00 38.16 238 THR A N 1
ATOM 1906 C CA . THR A 1 238 ? 10.604 30.067 -11.995 1.00 38.16 238 THR A CA 1
ATOM 1907 C C . THR A 1 238 ? 12.094 30.057 -12.317 1.00 38.16 238 THR A C 1
ATOM 1909 O O . THR A 1 238 ? 12.915 29.630 -11.506 1.00 38.16 238 THR A O 1
ATOM 1912 N N . GLN A 1 239 ? 12.446 30.457 -13.539 1.00 35.28 239 GLN A N 1
ATOM 1913 C CA . GLN A 1 239 ? 13.823 30.760 -13.891 1.00 35.28 239 GLN A CA 1
ATOM 1914 C C . GLN A 1 239 ? 14.220 31.975 -13.055 1.00 35.28 239 GLN A C 1
ATOM 1916 O O . GLN A 1 239 ? 13.796 33.097 -13.334 1.00 35.28 239 GLN A O 1
ATOM 1921 N N . ALA A 1 240 ? 14.980 31.736 -11.989 1.00 40.25 240 ALA A N 1
ATOM 1922 C CA . ALA A 1 240 ? 15.711 32.796 -11.321 1.00 40.25 240 ALA A CA 1
ATOM 1923 C C . ALA A 1 240 ? 16.687 33.391 -12.348 1.00 40.25 240 ALA A C 1
ATOM 1925 O O . ALA A 1 240 ? 17.497 32.664 -12.927 1.00 40.25 240 ALA A O 1
ATOM 1926 N N . ARG A 1 241 ? 16.506 34.684 -12.627 1.00 39.66 241 ARG A N 1
ATOM 1927 C CA . ARG A 1 241 ? 17.426 35.514 -13.408 1.00 39.66 241 ARG A CA 1
ATOM 1928 C C . ARG A 1 241 ? 18.657 35.865 -12.589 1.00 39.66 241 ARG A C 1
ATOM 1930 O O . ARG A 1 241 ? 18.495 36.030 -11.360 1.00 39.66 241 ARG A O 1
#